Protein AF-I4FMZ3-F1 (afdb_monomer_lite)

Organism: NCBI:txid1160286

Sequence (203 aa):
MALAGASGMALQSAIAFVNFLCGFSGRTFFLLATAGLFIISLWLLTRQLWQAEERENYRWLYLAILFWLVLLGMQFFVVLYSGGFYYGDWWMHFDIAQIFLGLQKTDTVYFGTYNVTSRTPLFNLFSSYYLALLENSFAVYQITAILPGVFLTLLIPLFLRPSLIPLAFFPVAFSPYLSNMITYPWPKVLATVYILTGIYSVS

Radius of gyration: 18.12 Å; chains: 1; bounding box: 38×44×52 Å

pLDDT: mean 86.46, std 10.66, range [47.28, 96.25]

Structure (mmCIF, N/CA/C/O backbone):
data_AF-I4FMZ3-F1
#
_entry.id   AF-I4FMZ3-F1
#
loop_
_atom_site.group_PDB
_atom_site.id
_atom_site.type_symbol
_atom_site.label_atom_id
_atom_site.label_alt_id
_atom_site.label_comp_id
_atom_site.label_asym_id
_atom_site.label_entity_id
_atom_site.label_seq_id
_atom_site.pdbx_PDB_ins_code
_atom_site.Cartn_x
_atom_site.Cartn_y
_atom_site.Cartn_z
_atom_site.occupancy
_atom_site.B_iso_or_equiv
_atom_site.auth_seq_id
_atom_site.auth_comp_id
_atom_site.auth_asym_id
_atom_site.auth_atom_id
_atom_site.pdbx_PDB_model_num
ATOM 1 N N . MET A 1 1 ? -8.430 5.877 13.280 1.00 59.47 1 MET A N 1
ATOM 2 C CA . MET A 1 1 ? -7.192 5.282 12.710 1.00 59.47 1 MET A CA 1
ATOM 3 C C . MET A 1 1 ? -7.418 4.528 11.403 1.00 59.47 1 MET A C 1
ATOM 5 O O . MET A 1 1 ? -6.669 4.757 10.467 1.00 59.47 1 MET A O 1
ATOM 9 N N . ALA A 1 2 ? -8.429 3.666 11.291 1.00 60.50 2 ALA A N 1
ATOM 10 C CA . ALA A 1 2 ? -8.591 2.828 10.101 1.00 60.50 2 ALA A CA 1
ATOM 11 C C . ALA A 1 2 ? -8.910 3.614 8.806 1.00 60.50 2 ALA A C 1
ATOM 13 O O . ALA A 1 2 ? -8.291 3.373 7.773 1.00 60.50 2 ALA A O 1
ATOM 14 N N . LEU A 1 3 ? -9.757 4.650 8.897 1.00 77.88 3 LEU A N 1
ATOM 15 C CA . LEU A 1 3 ? -9.999 5.602 7.799 1.00 77.88 3 LEU A CA 1
ATOM 16 C C . LEU A 1 3 ? -8.720 6.336 7.358 1.00 77.88 3 LEU A C 1
ATOM 18 O O . LEU A 1 3 ? -8.531 6.602 6.176 1.00 77.88 3 LEU A O 1
ATOM 22 N N . ALA A 1 4 ? -7.801 6.611 8.291 1.00 79.69 4 ALA A N 1
ATOM 23 C CA . ALA A 1 4 ? -6.530 7.260 7.976 1.00 79.69 4 ALA A CA 1
ATOM 24 C C . ALA A 1 4 ? -5.615 6.357 7.130 1.00 79.69 4 ALA A C 1
ATOM 26 O O . ALA A 1 4 ? -4.889 6.866 6.283 1.00 79.69 4 ALA A O 1
ATOM 27 N N . GLY A 1 5 ? -5.686 5.031 7.305 1.00 81.12 5 GLY A N 1
ATOM 28 C CA . GLY A 1 5 ? -4.963 4.073 6.464 1.00 81.12 5 GLY A CA 1
ATOM 29 C C . GLY A 1 5 ? -5.439 4.105 5.009 1.00 81.12 5 GLY A C 1
ATOM 30 O O . GLY A 1 5 ? -4.629 4.272 4.100 1.00 81.12 5 GLY A O 1
ATOM 31 N N . ALA A 1 6 ? -6.755 4.031 4.784 1.00 87.38 6 ALA A N 1
ATOM 32 C CA . ALA A 1 6 ? -7.342 4.106 3.442 1.00 87.38 6 ALA A CA 1
ATOM 33 C C . ALA A 1 6 ? -7.044 5.450 2.747 1.00 87.38 6 ALA A C 1
ATOM 35 O O . ALA A 1 6 ? -6.625 5.475 1.584 1.00 87.38 6 ALA A O 1
ATOM 36 N N . SER A 1 7 ? -7.191 6.565 3.470 1.00 90.00 7 SER A N 1
ATOM 37 C CA . SER A 1 7 ? -6.852 7.901 2.965 1.00 90.00 7 SER A CA 1
ATOM 38 C C . SER A 1 7 ? -5.356 8.057 2.690 1.00 90.00 7 SER A C 1
ATOM 40 O O . SER A 1 7 ? -4.981 8.653 1.684 1.00 90.00 7 SER A O 1
ATOM 42 N N . GLY A 1 8 ? -4.493 7.486 3.536 1.00 90.94 8 GLY A N 1
ATOM 43 C CA . GLY A 1 8 ? -3.043 7.493 3.346 1.00 90.94 8 GLY A CA 1
ATOM 44 C C . GLY A 1 8 ? -2.618 6.768 2.070 1.00 90.94 8 GLY A C 1
ATOM 45 O O . GLY A 1 8 ? -1.858 7.325 1.280 1.00 90.94 8 GLY A O 1
ATOM 46 N N . MET A 1 9 ? -3.170 5.577 1.812 1.00 92.12 9 MET A N 1
ATOM 47 C CA . MET A 1 9 ? -2.907 4.837 0.569 1.00 92.12 9 MET A CA 1
ATOM 48 C C . MET A 1 9 ? -3.402 5.597 -0.670 1.00 92.12 9 MET A C 1
ATOM 50 O O . MET A 1 9 ? -2.713 5.630 -1.693 1.00 92.12 9 MET A O 1
ATOM 54 N N . ALA A 1 10 ? -4.564 6.255 -0.576 1.00 94.12 10 ALA A N 1
ATOM 55 C CA . ALA A 1 10 ? -5.096 7.073 -1.665 1.00 94.12 10 ALA A CA 1
ATOM 56 C C . ALA A 1 10 ? -4.185 8.275 -1.943 1.00 94.12 10 ALA A C 1
ATOM 58 O O . ALA A 1 10 ? -3.865 8.554 -3.096 1.00 94.12 10 ALA A O 1
ATOM 59 N N . LEU A 1 11 ? -3.718 8.946 -0.887 1.00 95.06 11 LEU A N 1
ATOM 60 C CA . LEU A 1 11 ? -2.811 10.085 -0.980 1.00 95.06 11 LEU A CA 1
ATOM 61 C C . LEU A 1 11 ? -1.463 9.692 -1.597 1.00 95.06 11 LEU A C 1
ATOM 63 O O . LEU A 1 11 ? -0.995 10.364 -2.510 1.00 95.06 11 LEU A O 1
ATOM 67 N N . GLN A 1 12 ? -0.863 8.587 -1.156 1.00 94.75 12 GLN A N 1
ATOM 68 C CA . GLN A 1 12 ? 0.380 8.061 -1.737 1.00 94.75 12 GLN A CA 1
ATOM 69 C C . GLN A 1 12 ? 0.209 7.714 -3.220 1.00 94.75 12 GLN A C 1
ATOM 71 O O . GLN A 1 12 ? 1.057 8.061 -4.041 1.00 94.75 12 GLN A O 1
ATOM 76 N N . SER A 1 13 ? -0.923 7.101 -3.575 1.00 95.62 13 SER A N 1
ATOM 77 C CA . SER A 1 13 ? -1.258 6.799 -4.969 1.00 95.62 13 SER A CA 1
ATOM 78 C C . SER A 1 13 ? -1.435 8.067 -5.805 1.00 95.62 13 SER A C 1
ATOM 80 O O . SER A 1 13 ? -0.962 8.130 -6.937 1.00 95.62 13 SER A O 1
ATOM 82 N N . ALA A 1 14 ? -2.080 9.097 -5.250 1.00 96.25 14 ALA A N 1
ATOM 83 C CA . ALA A 1 14 ? -2.250 10.388 -5.910 1.00 96.25 14 ALA A CA 1
ATOM 84 C C . ALA A 1 14 ? -0.903 11.090 -6.130 1.00 96.25 14 ALA A C 1
ATOM 86 O O . ALA A 1 14 ? -0.660 11.611 -7.215 1.00 96.25 14 ALA A O 1
ATOM 87 N N . ILE A 1 15 ? 0.001 11.044 -5.146 1.00 95.75 15 ILE A N 1
ATOM 88 C CA . ILE A 1 15 ? 1.368 11.570 -5.276 1.00 95.75 15 ILE A CA 1
ATOM 89 C C . ILE A 1 15 ? 2.111 10.846 -6.404 1.00 95.75 15 ILE A C 1
ATOM 91 O O . ILE A 1 15 ? 2.683 11.502 -7.275 1.00 95.75 15 ILE A O 1
ATOM 95 N N . ALA A 1 16 ? 2.063 9.511 -6.439 1.00 95.44 16 ALA A N 1
ATOM 96 C CA . ALA A 1 16 ? 2.672 8.731 -7.517 1.00 95.44 16 ALA A CA 1
ATOM 97 C C . ALA A 1 16 ? 2.068 9.066 -8.892 1.00 95.44 16 ALA A C 1
ATOM 99 O O . ALA A 1 16 ? 2.793 9.178 -9.879 1.00 95.44 16 ALA A O 1
ATOM 100 N N . PHE A 1 17 ? 0.756 9.292 -8.957 1.00 95.12 17 PHE A N 1
ATOM 101 C CA . PHE A 1 17 ? 0.079 9.658 -10.197 1.00 95.12 17 PHE A CA 1
ATOM 102 C C . PHE A 1 17 ? 0.480 11.052 -10.687 1.00 95.12 17 PHE A C 1
ATOM 104 O O . PHE A 1 17 ? 0.749 11.228 -11.872 1.00 95.12 17 PHE A O 1
ATOM 111 N N . VAL A 1 18 ? 0.589 12.030 -9.783 1.00 95.12 18 VAL A N 1
ATOM 112 C CA . VAL A 1 18 ? 1.097 13.371 -10.109 1.00 95.12 18 VAL A CA 1
ATOM 113 C C . VAL A 1 18 ? 2.537 13.294 -10.612 1.00 95.12 18 VAL A C 1
ATOM 115 O O . VAL A 1 18 ? 2.848 13.914 -11.625 1.00 95.12 18 VAL A O 1
ATOM 118 N N . ASN A 1 19 ? 3.398 12.489 -9.976 1.00 94.19 19 ASN A N 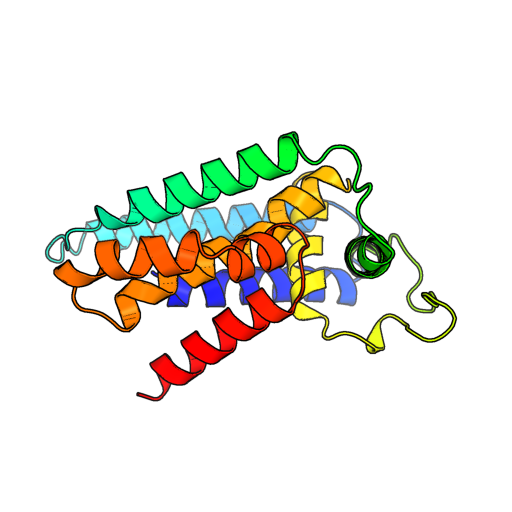1
ATOM 119 C CA . ASN A 1 19 ? 4.763 12.262 -10.459 1.00 94.19 19 ASN A CA 1
ATOM 120 C C . ASN A 1 19 ? 4.773 11.762 -11.909 1.00 94.19 19 ASN A C 1
ATOM 122 O O . ASN A 1 19 ? 5.505 12.294 -12.743 1.00 94.19 19 ASN A O 1
ATOM 126 N N . PHE A 1 20 ? 3.944 10.754 -12.193 1.00 93.12 20 PHE A N 1
ATOM 127 C CA . PHE A 1 20 ? 3.803 10.168 -13.521 1.00 93.12 20 PHE A CA 1
ATOM 128 C C . PHE A 1 20 ? 3.312 11.192 -14.553 1.00 93.12 20 PHE A C 1
ATOM 130 O O . PHE A 1 20 ? 3.927 11.336 -15.607 1.00 93.12 20 PHE A O 1
ATOM 137 N N . LEU A 1 21 ? 2.254 11.948 -14.240 1.00 93.12 21 LEU A N 1
ATOM 138 C CA . LEU A 1 21 ? 1.699 12.966 -15.139 1.00 93.12 21 LEU A CA 1
ATOM 139 C C . LEU A 1 21 ? 2.677 14.108 -15.425 1.00 93.12 21 LEU A C 1
ATOM 141 O O . LEU A 1 21 ? 2.748 14.592 -16.552 1.00 93.12 21 LEU A O 1
ATOM 145 N N . CYS A 1 22 ? 3.421 14.547 -14.412 1.00 92.50 22 CYS A N 1
ATOM 146 C CA . CYS A 1 22 ? 4.397 15.623 -14.553 1.00 92.50 22 CYS A CA 1
ATOM 147 C C . CYS A 1 22 ? 5.720 15.158 -15.180 1.00 92.50 22 CYS A C 1
ATOM 149 O O . CYS A 1 22 ? 6.590 15.992 -15.427 1.00 92.50 22 CYS A O 1
ATOM 151 N N . GLY A 1 23 ? 5.895 13.853 -15.422 1.00 88.19 23 GLY A N 1
ATOM 152 C CA . GLY A 1 23 ? 7.131 13.299 -15.972 1.00 88.19 23 GLY A CA 1
ATOM 153 C C . GLY A 1 23 ? 8.344 13.522 -15.066 1.00 88.19 23 GLY A C 1
ATOM 154 O O . GLY A 1 23 ? 9.469 13.617 -15.555 1.00 88.19 23 GLY A O 1
ATOM 155 N N . PHE A 1 24 ? 8.136 13.646 -13.752 1.00 86.38 24 PHE A N 1
ATOM 156 C CA . PHE A 1 24 ? 9.239 13.827 -12.817 1.00 86.38 24 PHE A CA 1
ATOM 157 C C . PHE A 1 24 ? 10.076 12.547 -12.764 1.00 86.38 24 PHE A C 1
ATOM 159 O O . PHE A 1 24 ? 9.617 11.487 -12.332 1.00 86.38 24 PHE A O 1
ATOM 166 N N . SER A 1 25 ? 11.329 12.649 -13.202 1.00 70.00 25 SER A N 1
ATOM 167 C CA . SER A 1 25 ? 12.281 11.548 -13.142 1.00 70.00 25 SER A CA 1
ATOM 168 C C . SER A 1 25 ? 13.038 11.585 -11.815 1.00 70.00 25 SER A C 1
ATOM 170 O O . SER A 1 25 ? 13.861 12.474 -11.585 1.00 70.00 25 SER A O 1
ATOM 172 N N . GLY A 1 26 ? 12.798 10.596 -10.955 1.00 73.12 26 GLY A N 1
ATOM 173 C CA . G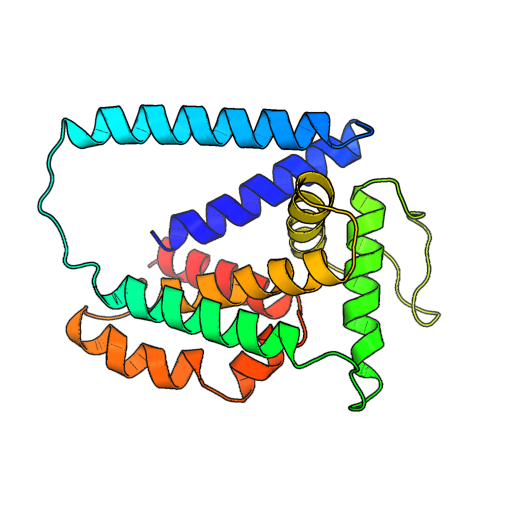LY A 1 26 ? 13.690 10.283 -9.841 1.00 73.12 26 GLY A CA 1
ATOM 174 C C . GLY A 1 26 ? 13.065 10.297 -8.447 1.00 73.12 26 GLY A C 1
ATOM 175 O O . GLY A 1 26 ? 11.966 10.784 -8.195 1.00 73.12 26 GLY A O 1
ATOM 176 N N . ARG A 1 27 ? 13.835 9.748 -7.506 1.00 89.62 27 ARG A N 1
ATOM 177 C CA . ARG A 1 27 ? 13.460 9.523 -6.101 1.00 89.62 27 ARG A CA 1
ATOM 178 C C . ARG A 1 27 ? 13.223 10.811 -5.301 1.00 89.62 27 ARG A C 1
ATOM 180 O O . ARG A 1 27 ? 12.519 10.787 -4.294 1.00 89.62 27 ARG A O 1
ATOM 187 N N . THR A 1 28 ? 13.782 11.939 -5.742 1.00 90.88 28 THR A N 1
ATOM 188 C CA . THR A 1 28 ? 13.743 13.223 -5.023 1.00 90.88 28 THR A CA 1
ATOM 189 C C . THR A 1 28 ? 12.322 13.711 -4.759 1.00 90.88 28 THR A C 1
ATOM 191 O O . THR A 1 28 ? 12.033 14.141 -3.646 1.00 90.88 28 THR A O 1
ATOM 194 N N . PHE A 1 29 ? 11.419 13.599 -5.737 1.00 92.56 29 PHE A N 1
ATOM 195 C CA . PHE A 1 29 ? 10.025 14.016 -5.568 1.00 92.56 29 PHE A CA 1
ATOM 196 C C . PHE A 1 29 ? 9.340 13.248 -4.427 1.00 92.56 29 PHE A C 1
ATOM 198 O O . PHE A 1 29 ? 8.757 13.853 -3.529 1.00 92.56 29 PHE A O 1
ATOM 205 N N . PHE A 1 30 ? 9.490 11.922 -4.404 1.00 93.94 30 PHE A N 1
ATOM 206 C CA . PHE A 1 30 ? 8.914 11.061 -3.369 1.00 93.94 30 PHE A CA 1
ATOM 207 C C . PHE A 1 30 ? 9.529 11.308 -1.989 1.00 93.94 30 PHE A C 1
ATOM 209 O O . PHE A 1 30 ? 8.810 11.289 -0.988 1.00 93.94 30 PHE A O 1
ATOM 216 N N . LEU A 1 31 ? 10.836 11.585 -1.916 1.00 94.31 31 LEU A N 1
ATOM 217 C CA . LEU A 1 31 ? 11.499 11.964 -0.665 1.00 94.31 31 LEU A CA 1
ATOM 218 C C . LEU A 1 31 ? 10.952 13.284 -0.116 1.00 94.31 31 LEU A C 1
ATOM 220 O O . LEU A 1 31 ? 10.602 13.349 1.060 1.00 94.31 31 LEU A O 1
ATOM 224 N N . LEU A 1 32 ? 10.833 14.313 -0.961 1.00 94.38 32 LEU A N 1
ATOM 225 C CA . LEU A 1 32 ? 10.291 15.615 -0.565 1.00 94.38 32 LEU A CA 1
ATOM 226 C C . LEU A 1 32 ? 8.824 15.510 -0.145 1.00 94.38 32 LEU A C 1
ATOM 228 O O . LEU A 1 32 ? 8.450 16.058 0.891 1.00 94.38 32 LEU A O 1
ATOM 232 N N . ALA A 1 33 ? 8.009 14.765 -0.895 1.00 93.75 33 ALA A N 1
ATOM 233 C CA . ALA A 1 33 ? 6.618 14.510 -0.537 1.00 93.75 33 ALA A CA 1
ATOM 234 C C . ALA A 1 33 ? 6.513 13.782 0.814 1.00 93.75 33 ALA A C 1
ATOM 236 O O . ALA A 1 33 ? 5.769 14.217 1.691 1.00 93.75 33 ALA A O 1
ATOM 237 N N . THR A 1 34 ? 7.313 12.730 1.025 1.00 95.00 34 THR A N 1
ATOM 238 C CA . THR A 1 34 ? 7.349 11.986 2.297 1.00 95.00 34 THR A CA 1
ATOM 239 C C . THR A 1 34 ? 7.787 12.879 3.457 1.00 95.00 34 THR A C 1
ATOM 241 O O . THR A 1 34 ? 7.152 12.869 4.510 1.00 95.00 34 THR A O 1
ATOM 244 N N . ALA A 1 35 ? 8.839 13.681 3.270 1.00 95.75 35 ALA A N 1
ATOM 245 C CA . ALA A 1 35 ? 9.326 14.613 4.281 1.00 95.75 35 ALA A CA 1
ATOM 246 C C . ALA A 1 35 ? 8.274 15.679 4.619 1.00 95.75 35 ALA A C 1
ATOM 248 O O . ALA A 1 35 ? 8.030 15.948 5.793 1.00 95.75 35 ALA A O 1
ATOM 249 N N . GLY A 1 36 ? 7.597 16.234 3.610 1.00 95.19 36 GLY A N 1
ATOM 250 C CA . GLY A 1 36 ? 6.497 17.179 3.798 1.00 95.19 36 GLY A CA 1
ATOM 251 C C . GLY A 1 36 ? 5.341 16.574 4.596 1.00 95.19 36 GLY A C 1
ATOM 252 O O . GLY A 1 36 ? 4.898 17.171 5.576 1.00 95.19 36 GLY A O 1
ATOM 253 N N . LEU A 1 37 ? 4.903 15.360 4.244 1.00 94.00 37 LEU A N 1
ATOM 254 C CA . LEU A 1 37 ? 3.864 14.638 4.988 1.00 94.00 37 LEU A CA 1
ATOM 255 C C . LEU A 1 37 ? 4.282 14.352 6.434 1.00 94.00 37 LEU A C 1
ATOM 257 O O . LEU A 1 37 ? 3.472 14.508 7.348 1.00 94.00 37 LEU A O 1
ATOM 261 N N . PHE A 1 38 ? 5.543 13.981 6.658 1.00 93.69 38 PHE A N 1
ATOM 262 C CA . PHE A 1 38 ? 6.080 13.756 7.997 1.00 93.69 38 PHE A CA 1
ATOM 263 C C . PHE A 1 38 ? 6.088 15.042 8.836 1.00 93.69 38 PHE A C 1
ATOM 265 O O . PHE A 1 38 ? 5.636 15.026 9.980 1.00 93.69 38 PHE A O 1
ATOM 272 N N . ILE A 1 39 ? 6.526 16.167 8.262 1.00 95.06 39 ILE A N 1
ATOM 273 C CA . ILE A 1 39 ? 6.520 17.478 8.929 1.00 95.06 39 ILE A CA 1
ATOM 274 C C . ILE A 1 39 ? 5.090 17.900 9.279 1.00 95.06 39 ILE A C 1
ATOM 276 O O . ILE A 1 39 ? 4.835 18.303 10.415 1.00 95.06 39 ILE A O 1
ATOM 280 N N . ILE A 1 40 ? 4.145 17.763 8.342 1.00 93.06 40 ILE A N 1
ATOM 281 C CA . ILE A 1 40 ? 2.725 18.058 8.582 1.00 93.06 40 ILE A CA 1
ATOM 282 C C . ILE A 1 40 ? 2.184 17.170 9.707 1.00 93.06 40 ILE A C 1
ATOM 284 O O . ILE A 1 40 ? 1.536 17.671 10.625 1.00 93.06 40 ILE A O 1
ATOM 288 N N . SER A 1 41 ? 2.485 15.869 9.681 1.00 90.06 41 SER A N 1
ATOM 289 C CA . SER A 1 41 ? 2.065 14.933 10.726 1.00 90.06 41 SER A CA 1
ATOM 290 C C . SER A 1 41 ? 2.625 15.322 12.096 1.00 90.06 41 SER A C 1
ATOM 292 O O . SER A 1 41 ? 1.888 15.304 13.078 1.00 90.06 41 SER A O 1
ATOM 294 N N . LEU A 1 42 ? 3.905 15.691 12.183 1.00 91.06 42 LEU A N 1
ATOM 295 C CA . LEU A 1 42 ? 4.541 16.109 13.434 1.00 91.06 42 LEU A CA 1
ATOM 296 C C . LEU A 1 42 ? 3.928 17.413 13.967 1.00 91.06 42 LEU A C 1
ATOM 298 O O . LEU A 1 42 ? 3.638 17.538 15.159 1.00 91.06 42 LEU A O 1
ATOM 302 N N . TRP A 1 43 ? 3.679 18.372 13.078 1.00 91.00 43 TRP A N 1
ATOM 303 C CA . TRP A 1 43 ? 3.020 19.631 13.413 1.00 91.00 43 TRP A CA 1
ATOM 304 C C . TRP A 1 43 ? 1.581 19.425 13.918 1.00 91.00 43 TRP A C 1
ATOM 306 O O . TRP A 1 43 ? 1.175 20.035 14.906 1.00 91.00 43 TRP A O 1
ATOM 316 N N . LEU A 1 44 ? 0.814 18.524 13.301 1.00 89.31 44 LEU A N 1
ATOM 317 C CA . LEU A 1 44 ? -0.532 18.176 13.770 1.00 89.31 44 LEU A CA 1
ATOM 318 C C . LEU A 1 44 ? -0.502 17.462 15.127 1.00 89.31 44 LEU A C 1
ATOM 320 O O . LEU A 1 44 ? -1.275 17.816 16.017 1.00 89.31 44 LEU A O 1
ATOM 324 N N . LEU A 1 45 ? 0.412 16.503 15.310 1.00 85.38 45 LEU A N 1
ATOM 325 C CA . LEU A 1 45 ? 0.564 15.768 16.570 1.00 85.38 45 LEU A CA 1
ATOM 326 C C . LEU A 1 45 ? 0.912 16.706 17.728 1.00 85.38 45 LEU A C 1
ATOM 328 O O . LEU A 1 45 ? 0.287 16.645 18.783 1.00 85.38 45 LEU A O 1
ATOM 332 N N . THR A 1 46 ? 1.867 17.615 17.527 1.00 84.94 46 THR A N 1
ATOM 333 C CA . THR A 1 46 ? 2.243 18.607 18.551 1.00 84.94 46 THR A CA 1
ATOM 334 C C . THR A 1 46 ? 1.098 19.551 18.917 1.00 84.94 46 THR A C 1
ATOM 336 O O . THR A 1 46 ? 0.992 19.945 20.076 1.00 84.94 46 THR A O 1
ATOM 339 N N . ARG A 1 47 ? 0.192 19.859 17.979 1.00 82.31 47 ARG A N 1
ATOM 340 C CA . ARG A 1 47 ? -1.031 20.624 18.267 1.00 82.31 47 ARG A CA 1
ATOM 341 C C . ARG A 1 47 ? -2.078 19.818 19.037 1.00 82.31 47 ARG A C 1
ATOM 343 O O . ARG A 1 47 ? -2.696 20.360 19.948 1.00 82.31 47 ARG A O 1
ATOM 350 N N . GLN A 1 48 ? -2.274 18.545 18.697 1.00 72.44 48 GLN A N 1
ATOM 351 C CA . GLN A 1 48 ? -3.259 17.677 19.355 1.00 72.44 48 GLN A CA 1
ATOM 352 C C . GLN A 1 48 ? -2.845 17.252 20.765 1.00 72.44 48 GLN A C 1
ATOM 354 O O . GLN A 1 48 ? -3.706 17.118 21.623 1.00 72.44 48 GLN A O 1
ATOM 359 N N . LEU A 1 49 ? -1.546 17.117 21.049 1.00 64.31 49 LEU A N 1
ATOM 360 C CA . LEU A 1 49 ? -1.057 16.855 22.411 1.00 64.31 49 LEU A CA 1
ATOM 361 C C . LEU A 1 49 ? -1.470 17.944 23.418 1.00 64.31 49 LEU A C 1
ATOM 363 O O . LEU A 1 49 ? -1.535 17.671 24.613 1.00 64.31 49 LEU A O 1
ATOM 367 N N . TRP A 1 50 ? -1.776 19.157 22.945 1.00 56.00 50 TRP A N 1
ATOM 368 C CA . TRP A 1 50 ? -2.304 20.240 23.778 1.00 56.00 50 TRP A CA 1
ATOM 369 C C . TRP A 1 50 ? -3.790 20.046 24.131 1.00 56.00 50 TRP A C 1
ATOM 371 O O . TRP A 1 50 ? -4.276 20.598 25.115 1.00 56.00 50 TRP A O 1
ATOM 381 N N . GLN A 1 51 ? -4.521 19.247 23.353 1.00 61.62 51 GLN A N 1
ATOM 382 C CA . GLN A 1 51 ? -5.933 18.935 23.561 1.00 61.62 51 GLN A CA 1
ATOM 383 C C . GLN A 1 51 ? -6.060 17.481 24.017 1.00 61.62 51 GLN A C 1
ATOM 385 O O . GLN A 1 51 ? -6.335 16.580 23.232 1.00 61.62 51 GLN A O 1
ATOM 390 N N . ALA A 1 52 ? -5.768 17.239 25.295 1.00 54.34 52 ALA A N 1
ATOM 391 C CA . ALA A 1 52 ? -5.811 15.905 25.880 1.00 54.34 52 ALA A CA 1
ATOM 392 C C . ALA A 1 52 ? -7.260 15.395 25.990 1.00 54.34 52 ALA A C 1
ATOM 394 O O . ALA A 1 52 ? -7.944 15.649 26.977 1.00 54.34 52 ALA A O 1
ATOM 395 N N . GLU A 1 53 ? -7.715 14.670 24.973 1.00 57.62 53 GLU A N 1
ATOM 396 C CA . GLU A 1 53 ? -8.902 13.815 25.046 1.00 57.62 53 GLU A CA 1
ATOM 397 C C . GLU A 1 53 ? -8.566 12.496 25.772 1.00 57.62 53 GLU A C 1
ATOM 399 O O . GLU A 1 53 ? -7.406 12.062 25.799 1.00 57.62 53 GLU A O 1
ATOM 404 N N . GLU A 1 54 ? -9.567 11.865 26.397 1.00 58.06 54 GLU A N 1
ATOM 405 C CA . GLU A 1 54 ? -9.396 10.609 27.136 1.00 58.06 54 GLU A CA 1
ATOM 406 C C . GLU A 1 54 ? -8.719 9.530 26.270 1.00 58.06 54 GLU A C 1
ATOM 408 O O . GLU A 1 54 ? -9.127 9.236 25.146 1.00 58.06 54 GLU A O 1
ATOM 413 N N . ARG A 1 55 ? -7.655 8.911 26.800 1.00 59.84 55 ARG A N 1
ATOM 414 C CA . ARG A 1 55 ? -6.936 7.828 26.117 1.00 59.84 55 ARG A CA 1
ATOM 415 C C . ARG A 1 55 ? -7.818 6.583 26.023 1.00 59.84 55 ARG A C 1
ATOM 417 O O . ARG A 1 55 ? -7.878 5.794 26.965 1.00 59.84 55 ARG A O 1
ATOM 424 N N . GLU A 1 56 ? -8.411 6.349 24.858 1.00 67.81 56 GLU A N 1
ATOM 425 C CA . GLU A 1 56 ? -8.952 5.031 24.525 1.00 67.81 56 GLU A CA 1
ATOM 426 C C . GLU A 1 56 ? -7.859 3.942 24.584 1.00 67.81 56 GLU A C 1
ATOM 428 O O . GLU A 1 56 ? -6.670 4.165 24.327 1.00 67.81 56 GLU A O 1
ATOM 433 N N . ASN A 1 57 ? -8.260 2.720 24.937 1.00 73.62 57 ASN A N 1
ATOM 434 C CA . ASN A 1 57 ? -7.359 1.579 25.070 1.00 73.62 57 ASN A CA 1
ATOM 435 C C . ASN A 1 57 ? -7.049 0.948 23.698 1.00 73.62 57 ASN A C 1
ATOM 437 O O . ASN A 1 57 ? -7.758 0.060 23.222 1.00 73.62 57 ASN A O 1
ATOM 441 N N . TYR A 1 58 ? -5.940 1.362 23.082 1.00 81.19 58 TYR A N 1
ATOM 442 C CA . TYR A 1 58 ? -5.497 0.886 21.764 1.00 81.19 58 TYR A CA 1
ATOM 443 C C . TYR A 1 58 ? -4.614 -0.376 21.788 1.00 81.19 58 TYR A C 1
ATOM 445 O O . TYR A 1 58 ? -3.891 -0.643 20.827 1.00 81.19 58 TYR A O 1
ATOM 453 N N . ARG A 1 59 ? -4.650 -1.194 22.853 1.00 85.81 59 ARG A N 1
ATOM 454 C CA . ARG A 1 59 ? -3.810 -2.414 22.959 1.00 85.81 59 ARG A CA 1
ATOM 455 C C . ARG A 1 59 ? -4.036 -3.419 21.823 1.00 85.81 59 ARG A C 1
ATOM 457 O O . ARG A 1 59 ? -3.143 -4.198 21.512 1.00 85.81 59 ARG A O 1
ATOM 464 N N . TRP A 1 60 ? -5.191 -3.390 21.165 1.00 85.38 60 TRP A N 1
ATOM 465 C CA . TRP A 1 60 ? -5.465 -4.228 19.996 1.00 85.38 60 TRP A CA 1
ATOM 466 C C . TRP A 1 60 ? -4.549 -3.913 18.795 1.00 85.38 60 TRP A C 1
ATOM 468 O O . TRP A 1 60 ? -4.357 -4.785 17.953 1.00 85.38 60 TRP A O 1
ATOM 478 N N . LEU A 1 61 ? -3.913 -2.733 18.731 1.00 88.12 61 LEU A N 1
ATOM 479 C CA . LEU A 1 61 ? -2.926 -2.407 17.690 1.00 88.12 61 LEU A CA 1
ATOM 480 C C . LEU A 1 61 ? -1.725 -3.360 17.695 1.00 88.12 61 LEU A C 1
ATOM 482 O O . LEU A 1 61 ? -1.159 -3.631 16.637 1.00 88.12 61 LEU A O 1
ATOM 486 N N . TYR A 1 62 ? -1.361 -3.917 18.857 1.00 90.12 62 TYR A N 1
ATOM 487 C CA . TYR A 1 62 ? -0.296 -4.920 18.938 1.00 90.12 62 TYR A CA 1
ATOM 488 C C . TYR A 1 62 ? -0.619 -6.170 18.109 1.00 90.12 62 TYR A C 1
ATOM 490 O O . TYR A 1 62 ? 0.301 -6.798 17.592 1.00 90.12 62 TYR A O 1
ATOM 498 N N . LEU A 1 63 ? -1.903 -6.500 17.918 1.00 91.06 63 LEU A N 1
ATOM 499 C CA . LEU A 1 63 ? -2.323 -7.612 17.060 1.00 91.06 63 LEU A CA 1
ATOM 500 C C . LEU A 1 63 ? -2.042 -7.318 15.584 1.00 91.06 63 LEU A C 1
ATOM 502 O O . LEU A 1 63 ? -1.538 -8.184 14.877 1.00 91.06 63 LEU A O 1
ATOM 506 N N . ALA A 1 64 ? -2.303 -6.090 15.128 1.00 90.00 64 ALA A N 1
ATOM 507 C CA . ALA A 1 64 ? -2.005 -5.675 13.759 1.00 90.00 64 ALA A CA 1
ATOM 508 C C . ALA A 1 64 ? -0.494 -5.629 13.486 1.00 90.00 64 ALA A C 1
ATOM 510 O O . ALA A 1 64 ? -0.051 -6.066 12.426 1.00 90.00 64 ALA A O 1
ATOM 511 N N . ILE A 1 65 ? 0.303 -5.166 14.458 1.00 91.38 65 ILE A N 1
ATOM 512 C CA . ILE A 1 65 ? 1.773 -5.197 14.375 1.00 91.38 65 ILE A CA 1
ATOM 513 C C . ILE A 1 65 ? 2.273 -6.644 14.314 1.00 91.38 65 ILE A C 1
ATOM 515 O O . ILE A 1 65 ? 3.092 -6.970 13.458 1.00 91.38 65 ILE A O 1
ATOM 519 N N . LEU A 1 66 ? 1.763 -7.522 15.184 1.00 92.50 66 LEU A N 1
ATOM 520 C CA . LEU A 1 66 ? 2.109 -8.942 15.172 1.00 92.50 66 LEU A CA 1
ATOM 521 C C . LEU A 1 66 ? 1.753 -9.586 13.829 1.00 92.50 66 LEU A C 1
ATOM 523 O O . LEU A 1 66 ? 2.568 -10.302 13.258 1.00 92.50 66 LEU A O 1
ATOM 527 N N . PHE A 1 67 ? 0.562 -9.302 13.303 1.00 91.31 67 PHE A N 1
ATOM 528 C CA . PHE A 1 67 ? 0.132 -9.808 12.006 1.00 91.31 67 PHE A CA 1
ATOM 529 C C . PHE A 1 67 ? 1.039 -9.324 10.872 1.00 91.31 67 PHE A C 1
ATOM 531 O O . PHE A 1 67 ? 1.469 -10.129 10.050 1.00 91.31 67 PHE A O 1
ATOM 538 N N . TRP A 1 68 ? 1.407 -8.040 10.866 1.00 91.50 68 TRP A N 1
ATOM 539 C CA . TRP A 1 68 ? 2.372 -7.506 9.906 1.00 91.50 68 TRP A CA 1
ATOM 540 C C . TRP A 1 68 ? 3.731 -8.213 9.994 1.00 91.50 68 TRP A C 1
ATOM 542 O O . TRP A 1 68 ? 4.276 -8.588 8.960 1.00 91.50 68 TRP A O 1
ATOM 552 N N . LEU A 1 69 ? 4.250 -8.461 11.202 1.00 91.88 69 LEU A N 1
ATOM 553 C CA . LEU A 1 69 ? 5.504 -9.202 11.396 1.00 91.88 69 LEU A CA 1
ATOM 554 C C . LEU A 1 69 ? 5.412 -10.646 10.889 1.00 91.88 69 LEU A C 1
ATOM 556 O O . LEU A 1 69 ? 6.364 -11.135 10.285 1.00 91.88 69 LEU A O 1
ATOM 560 N N . VAL A 1 70 ? 4.277 -11.321 11.096 1.00 90.94 70 VAL A N 1
ATOM 561 C CA . VAL A 1 70 ? 4.043 -12.674 10.567 1.00 90.94 70 VAL A CA 1
ATOM 562 C C . VAL A 1 70 ? 4.041 -12.662 9.041 1.00 90.94 70 VAL A C 1
ATOM 564 O O . VAL A 1 70 ? 4.743 -13.467 8.435 1.00 90.94 70 VAL A O 1
ATOM 567 N N . LEU A 1 71 ? 3.303 -11.740 8.418 1.00 89.38 71 LEU A N 1
ATOM 568 C CA . LEU A 1 71 ? 3.265 -11.604 6.960 1.00 89.38 71 LEU A CA 1
ATOM 569 C C . LEU A 1 71 ? 4.647 -11.282 6.389 1.00 89.38 71 LEU A C 1
ATOM 571 O O . LEU A 1 71 ? 5.061 -11.887 5.405 1.00 89.38 71 LEU A O 1
ATOM 575 N N . LEU A 1 72 ? 5.378 -10.365 7.023 1.00 89.69 72 LEU A N 1
ATOM 576 C CA . LEU A 1 72 ? 6.743 -10.022 6.638 1.00 89.69 72 LEU A CA 1
ATOM 577 C C . LEU A 1 72 ? 7.667 -11.243 6.739 1.00 89.69 72 LEU A C 1
ATOM 579 O O . LEU A 1 72 ? 8.404 -11.533 5.801 1.00 89.69 72 LEU A O 1
ATOM 583 N N . GLY A 1 73 ? 7.576 -11.989 7.844 1.00 88.81 73 GLY A N 1
ATOM 584 C CA . GLY A 1 73 ? 8.272 -13.258 8.032 1.00 88.81 73 GLY A CA 1
ATOM 585 C C . GLY A 1 73 ? 7.962 -14.240 6.907 1.00 88.81 73 GLY A C 1
ATOM 586 O O . GLY A 1 73 ? 8.885 -14.752 6.283 1.00 88.81 73 GLY A O 1
ATOM 587 N N . MET A 1 74 ? 6.680 -14.438 6.583 1.00 85.50 74 MET A N 1
ATOM 588 C CA . MET A 1 74 ? 6.264 -15.282 5.460 1.00 85.50 74 MET A CA 1
ATOM 589 C C . MET A 1 74 ? 6.927 -14.840 4.154 1.00 85.50 74 MET A C 1
ATOM 591 O O . MET A 1 74 ? 7.501 -15.683 3.473 1.00 85.50 74 MET A O 1
ATOM 595 N N . GLN A 1 75 ? 6.934 -13.541 3.833 1.00 83.38 75 GLN A N 1
ATOM 596 C CA . GLN A 1 75 ? 7.549 -13.048 2.596 1.00 83.38 75 GLN A CA 1
ATOM 597 C C . GLN A 1 75 ? 9.055 -13.352 2.496 1.00 83.38 75 GLN A C 1
ATOM 599 O O . GLN A 1 75 ? 9.540 -13.586 1.393 1.00 83.38 75 GLN A O 1
ATOM 604 N N . PHE A 1 76 ? 9.785 -13.440 3.615 1.00 81.06 76 PHE A N 1
ATOM 605 C CA . PHE A 1 76 ? 11.187 -13.884 3.607 1.00 81.06 76 PHE A CA 1
ATOM 606 C C . PHE A 1 76 ? 11.364 -15.378 3.300 1.00 81.06 76 PHE A C 1
ATOM 608 O O . PHE A 1 76 ? 12.403 -15.769 2.772 1.00 81.06 76 PHE A O 1
ATOM 615 N N . PHE A 1 77 ? 10.377 -16.217 3.624 1.00 77.94 77 PHE A N 1
ATOM 616 C CA . PHE A 1 77 ? 10.435 -17.661 3.368 1.00 77.94 77 PHE A CA 1
ATOM 617 C C . PHE A 1 77 ? 9.891 -18.052 1.997 1.00 77.94 77 PHE A C 1
ATOM 619 O O . PHE A 1 77 ? 10.239 -19.120 1.488 1.00 77.94 77 PHE A O 1
ATOM 626 N N . VAL A 1 78 ? 9.079 -17.201 1.363 1.00 71.50 78 VAL A N 1
ATOM 627 C CA . VAL A 1 78 ? 8.616 -17.458 -0.000 1.00 71.50 78 VAL A CA 1
ATOM 628 C C . VAL A 1 78 ? 9.633 -16.941 -1.022 1.00 71.50 78 VAL A C 1
ATOM 630 O O . VAL A 1 78 ? 9.447 -15.912 -1.666 1.00 71.50 78 VAL A O 1
ATOM 633 N N . VAL A 1 79 ? 10.745 -17.677 -1.134 1.00 57.66 79 VAL A N 1
ATOM 634 C CA . VAL A 1 79 ? 11.911 -17.337 -1.975 1.00 57.66 79 VAL A CA 1
ATOM 635 C C . VAL A 1 79 ? 11.714 -17.742 -3.444 1.00 57.66 79 VAL A C 1
ATOM 637 O O . VAL A 1 79 ? 12.251 -17.095 -4.336 1.00 57.66 79 VAL A O 1
ATOM 640 N N . LEU A 1 80 ? 10.918 -18.780 -3.719 1.00 54.66 80 LEU A N 1
ATOM 641 C CA . LEU A 1 80 ? 10.608 -19.286 -5.062 1.00 54.66 80 LEU A CA 1
ATOM 642 C C . LEU A 1 80 ? 9.195 -19.885 -5.056 1.00 54.66 80 LEU A C 1
ATOM 644 O O . LEU A 1 80 ? 8.926 -20.860 -4.356 1.00 54.66 80 LEU A O 1
ATOM 648 N N . TYR A 1 81 ? 8.283 -19.300 -5.833 1.00 55.78 81 TYR A N 1
ATOM 649 C CA . TYR A 1 81 ? 6.883 -19.725 -5.905 1.00 55.78 81 TYR A CA 1
ATOM 650 C C . TYR A 1 81 ? 6.718 -20.934 -6.836 1.00 55.78 81 TYR A C 1
ATOM 652 O O . TYR A 1 81 ? 6.344 -20.805 -7.999 1.00 55.78 81 TYR A O 1
ATOM 660 N N . SER A 1 82 ? 6.969 -22.133 -6.315 1.00 47.28 82 SER A N 1
ATOM 661 C CA . SER A 1 82 ? 6.807 -23.414 -7.025 1.00 47.28 82 SER A CA 1
ATOM 662 C C . SER A 1 82 ? 5.343 -23.876 -7.197 1.00 47.28 82 SER A C 1
ATOM 664 O O . SER A 1 82 ? 5.094 -25.048 -7.463 1.00 47.28 82 SER A O 1
ATOM 666 N N . GLY A 1 83 ? 4.357 -22.979 -7.051 1.00 49.53 83 GLY A N 1
ATOM 667 C CA . GLY A 1 83 ? 2.950 -23.343 -6.822 1.00 49.53 83 GLY A CA 1
ATOM 668 C C . GLY A 1 83 ? 1.945 -23.143 -7.967 1.00 49.53 83 GLY A C 1
ATOM 669 O O . GLY A 1 83 ? 0.809 -23.585 -7.821 1.00 49.53 83 GLY A O 1
ATOM 670 N N . GLY A 1 84 ? 2.296 -22.505 -9.092 1.00 53.28 84 GLY A N 1
ATOM 671 C CA . GLY A 1 84 ? 1.406 -22.440 -10.266 1.00 53.28 84 GLY A CA 1
ATOM 672 C C . GLY A 1 84 ? 1.439 -21.133 -11.062 1.00 53.28 84 GLY A C 1
ATOM 673 O O . GLY A 1 84 ? 2.069 -20.157 -10.665 1.00 53.28 84 GLY A O 1
ATOM 674 N N . PHE A 1 85 ? 0.715 -21.114 -12.188 1.00 57.50 85 PHE A N 1
ATOM 675 C CA . PHE A 1 85 ? 0.649 -20.028 -13.187 1.00 57.50 85 PHE A CA 1
ATOM 676 C C . PHE A 1 85 ? 0.248 -18.633 -12.644 1.00 57.50 85 PHE A C 1
ATOM 678 O O . PHE A 1 85 ? 0.346 -17.645 -13.366 1.00 57.50 85 PHE A O 1
ATOM 685 N N . TYR A 1 86 ? -0.161 -18.522 -11.374 1.00 58.38 86 TYR A N 1
ATOM 686 C CA . TYR A 1 86 ? -0.559 -17.269 -10.716 1.00 58.38 86 TYR A CA 1
ATOM 687 C C . TYR A 1 86 ? 0.592 -16.292 -10.431 1.00 58.38 86 TYR A C 1
ATOM 689 O O . TYR A 1 86 ? 0.330 -15.115 -10.189 1.00 58.38 86 TYR A O 1
ATOM 697 N N . TYR A 1 87 ? 1.859 -16.724 -10.506 1.00 66.50 87 TYR A N 1
ATOM 698 C CA . TYR A 1 87 ? 3.007 -15.807 -10.382 1.00 66.50 87 TYR A CA 1
ATOM 699 C C . TYR A 1 87 ? 2.972 -14.682 -11.434 1.00 66.50 87 TYR A C 1
ATOM 701 O O . TYR A 1 87 ? 3.504 -13.594 -11.209 1.00 66.50 87 TYR A O 1
ATOM 709 N N . GLY A 1 88 ? 2.322 -14.944 -12.573 1.00 77.75 88 GLY A N 1
ATOM 710 C CA . GLY A 1 88 ? 2.221 -14.015 -13.685 1.00 77.75 88 GLY A CA 1
ATOM 711 C C . GLY A 1 88 ? 1.452 -12.735 -13.358 1.00 77.75 88 GLY A C 1
ATOM 712 O O . GLY A 1 88 ? 1.916 -11.653 -13.706 1.00 77.75 88 GLY A O 1
ATOM 713 N N . ASP A 1 89 ? 0.316 -12.828 -12.662 1.00 81.12 89 ASP A N 1
ATOM 714 C CA . ASP A 1 89 ? -0.478 -11.646 -12.288 1.00 81.12 89 ASP A CA 1
ATOM 715 C C . ASP A 1 89 ? 0.299 -10.741 -11.327 1.00 81.12 89 ASP A C 1
ATOM 717 O O . ASP A 1 89 ? 0.277 -9.516 -11.434 1.00 81.12 89 ASP A O 1
ATOM 721 N N . TRP A 1 90 ? 1.031 -11.346 -10.400 1.00 82.12 90 TRP A N 1
ATOM 722 C CA . TRP A 1 90 ? 1.798 -10.610 -9.411 1.00 82.12 90 TRP A CA 1
ATOM 723 C C . TRP A 1 90 ? 3.013 -9.903 -10.025 1.00 82.12 90 TRP A C 1
ATOM 725 O O . TRP A 1 90 ? 3.240 -8.718 -9.772 1.00 82.12 90 TRP A O 1
ATOM 735 N N . TRP A 1 91 ? 3.742 -10.592 -10.907 1.00 85.81 91 TRP A N 1
ATOM 736 C CA . TRP A 1 91 ? 4.814 -9.975 -11.688 1.00 85.81 91 TRP A CA 1
ATOM 737 C C . TRP A 1 91 ? 4.283 -8.884 -12.626 1.00 85.81 91 TRP A C 1
ATOM 739 O O . TRP A 1 91 ? 4.886 -7.819 -12.720 1.00 85.81 91 TRP A O 1
ATOM 749 N N . MET A 1 92 ? 3.120 -9.097 -13.252 1.00 89.94 92 MET A N 1
ATOM 750 C CA . MET A 1 92 ? 2.451 -8.068 -14.053 1.00 89.94 92 MET A CA 1
ATOM 751 C C . MET A 1 92 ? 2.191 -6.810 -13.217 1.00 89.94 92 MET A C 1
ATOM 753 O O . MET A 1 92 ? 2.459 -5.708 -13.682 1.00 89.94 92 MET A O 1
ATOM 757 N N . HIS A 1 93 ? 1.693 -6.938 -11.986 1.00 92.31 93 HIS A N 1
ATOM 758 C CA . HIS A 1 93 ? 1.450 -5.776 -11.131 1.00 92.31 93 HIS A CA 1
ATOM 759 C C . HIS A 1 93 ? 2.740 -5.039 -10.735 1.00 92.31 93 HIS A C 1
ATOM 761 O O . HIS A 1 93 ? 2.740 -3.807 -10.696 1.00 92.31 93 HIS A O 1
ATOM 767 N N . PHE A 1 94 ? 3.842 -5.758 -10.504 1.00 92.75 94 PHE A N 1
ATOM 768 C CA . PHE A 1 94 ? 5.161 -5.142 -10.332 1.00 92.75 94 PHE A CA 1
ATOM 769 C C . PHE A 1 94 ? 5.603 -4.373 -11.584 1.00 92.75 94 PHE A C 1
ATOM 771 O O . PHE A 1 94 ? 6.047 -3.229 -11.490 1.00 92.75 94 PHE A O 1
ATOM 778 N N . ASP A 1 95 ? 5.459 -4.976 -12.763 1.00 93.44 95 ASP A N 1
ATOM 779 C CA . ASP A 1 95 ? 5.832 -4.350 -14.030 1.00 93.44 95 ASP A CA 1
ATOM 780 C C . ASP A 1 95 ? 4.967 -3.113 -14.333 1.00 93.44 95 ASP A C 1
ATOM 782 O O . ASP A 1 95 ? 5.488 -2.043 -14.647 1.00 93.44 95 ASP A O 1
ATOM 786 N N . ILE A 1 96 ? 3.654 -3.188 -14.088 1.00 94.56 96 ILE A N 1
ATOM 787 C CA . ILE A 1 96 ? 2.754 -2.034 -14.205 1.00 94.56 96 ILE A CA 1
ATOM 788 C C . ILE A 1 96 ? 3.123 -0.933 -13.198 1.00 94.56 96 ILE A C 1
ATOM 790 O O . ILE A 1 96 ? 3.066 0.250 -13.535 1.00 94.56 96 ILE A O 1
ATOM 794 N N . ALA A 1 97 ? 3.522 -1.273 -11.970 1.00 95.00 97 ALA A N 1
ATOM 795 C CA . ALA A 1 97 ? 3.996 -0.268 -11.019 1.00 95.00 97 ALA A CA 1
ATOM 796 C C . ALA A 1 97 ? 5.243 0.473 -11.548 1.00 95.00 97 ALA A C 1
ATOM 798 O O . ALA A 1 97 ? 5.384 1.678 -11.329 1.00 95.00 97 ALA A O 1
ATOM 799 N N . GLN A 1 98 ? 6.109 -0.200 -12.307 1.00 94.62 98 GLN A N 1
ATOM 800 C CA . GLN A 1 98 ? 7.262 0.424 -12.960 1.00 94.62 98 GLN A CA 1
ATOM 801 C C . GLN A 1 98 ? 6.880 1.311 -14.157 1.00 94.62 98 GLN A C 1
ATOM 803 O O . GLN A 1 98 ? 7.578 2.295 -14.417 1.00 94.62 98 GLN A O 1
ATOM 808 N N . ILE A 1 99 ? 5.755 1.050 -14.838 1.00 94.06 99 ILE A N 1
ATOM 809 C CA . ILE A 1 99 ? 5.212 1.966 -15.863 1.00 94.06 99 ILE A CA 1
ATOM 810 C C . ILE A 1 99 ? 4.950 3.347 -15.250 1.00 94.06 99 ILE A C 1
ATOM 812 O O . ILE A 1 99 ? 5.351 4.361 -15.819 1.00 94.06 99 ILE A O 1
ATOM 816 N N . PHE A 1 100 ? 4.354 3.407 -14.054 1.00 93.75 100 PHE A N 1
ATOM 817 C CA . PHE A 1 100 ? 4.096 4.678 -13.360 1.00 93.75 100 PHE A CA 1
ATOM 818 C C . PHE A 1 100 ? 5.366 5.386 -12.857 1.00 93.75 100 PHE A C 1
ATOM 820 O O . PHE A 1 100 ? 5.309 6.550 -12.467 1.00 93.75 100 PHE A O 1
ATOM 827 N N . LEU A 1 101 ? 6.518 4.713 -12.902 1.00 93.62 101 LEU A N 1
ATOM 828 C CA . LEU A 1 101 ? 7.835 5.309 -12.665 1.00 93.62 101 LEU A CA 1
ATOM 829 C C . LEU A 1 101 ? 8.533 5.750 -13.959 1.00 93.62 101 LEU A C 1
ATOM 831 O O . LEU A 1 101 ? 9.641 6.278 -13.899 1.00 93.62 101 LEU A O 1
ATOM 835 N N . GLY A 1 102 ? 7.914 5.525 -15.122 1.00 91.50 102 GLY A N 1
ATOM 836 C CA . GLY A 1 102 ? 8.524 5.769 -16.429 1.00 91.50 102 GLY A CA 1
ATOM 837 C C . GLY A 1 102 ? 9.630 4.771 -16.786 1.00 91.50 102 GLY A C 1
ATOM 838 O O . GLY A 1 102 ? 10.426 5.041 -17.680 1.00 91.50 102 GLY A O 1
ATOM 839 N N . LEU A 1 103 ? 9.706 3.635 -16.084 1.00 91.69 103 LEU A N 1
ATOM 840 C CA . LEU A 1 103 ? 10.744 2.616 -16.279 1.00 91.69 103 LEU A CA 1
ATOM 841 C C . LEU A 1 103 ? 10.326 1.521 -17.268 1.00 91.69 103 LEU A C 1
ATOM 843 O O . LEU A 1 103 ? 11.173 0.775 -17.749 1.00 91.69 103 LEU A O 1
ATOM 847 N N . GLN A 1 104 ? 9.031 1.431 -17.571 1.00 91.69 104 GLN A N 1
ATOM 848 C CA . GLN A 1 104 ? 8.453 0.477 -18.514 1.00 91.69 104 GLN A CA 1
ATOM 849 C C . GLN A 1 104 ? 7.535 1.186 -19.506 1.00 9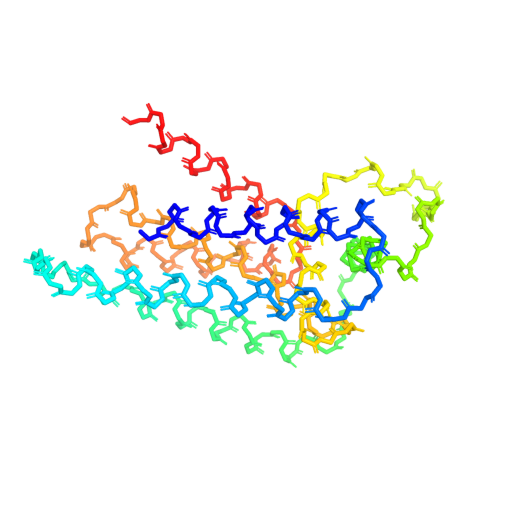1.69 104 GLN A C 1
ATOM 851 O O . GLN A 1 104 ? 7.029 2.281 -19.242 1.00 91.69 104 GLN A O 1
ATOM 856 N N . LYS A 1 105 ? 7.312 0.558 -20.663 1.00 91.62 105 LYS A N 1
ATOM 857 C CA . LYS A 1 105 ? 6.462 1.130 -21.710 1.00 91.62 105 LYS A CA 1
ATOM 858 C C . LYS A 1 105 ? 4.982 0.978 -21.365 1.00 91.62 105 LYS A C 1
ATOM 860 O O . LYS A 1 105 ? 4.550 -0.062 -20.870 1.00 91.62 105 LYS A O 1
ATOM 865 N N . THR A 1 106 ? 4.190 1.996 -21.684 1.00 90.94 106 THR A N 1
ATOM 866 C CA . THR A 1 106 ? 2.739 2.022 -21.434 1.00 90.94 106 THR A CA 1
ATOM 867 C C . THR A 1 106 ? 1.940 1.103 -22.364 1.00 90.94 106 THR A C 1
ATOM 869 O O . THR A 1 106 ? 0.814 0.742 -22.031 1.00 90.94 106 THR A O 1
ATOM 872 N N . ASP A 1 107 ? 2.510 0.701 -23.502 1.00 92.62 107 ASP A N 1
ATOM 873 C CA . ASP A 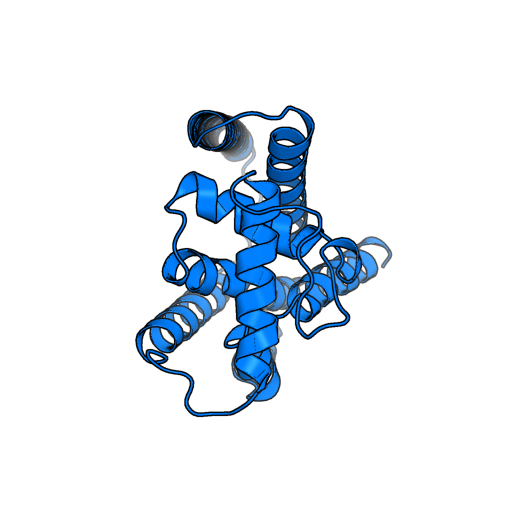1 107 ? 1.912 -0.196 -24.500 1.00 92.62 107 ASP A CA 1
ATOM 874 C C . ASP A 1 107 ? 2.294 -1.674 -24.301 1.00 92.62 107 ASP A C 1
ATOM 876 O O . ASP A 1 107 ? 1.989 -2.515 -25.147 1.00 92.62 107 ASP A O 1
ATOM 880 N N . THR A 1 108 ? 2.930 -2.009 -23.173 1.00 92.25 108 THR A N 1
ATOM 881 C CA . THR A 1 108 ? 3.302 -3.387 -22.831 1.00 92.25 108 THR A CA 1
ATOM 882 C C . THR A 1 108 ? 2.067 -4.292 -22.784 1.00 92.25 108 THR A C 1
ATOM 884 O O . THR A 1 108 ? 1.082 -3.998 -22.099 1.00 92.25 108 THR A O 1
ATOM 887 N N . VAL A 1 109 ? 2.137 -5.413 -23.511 1.00 92.44 109 VAL A N 1
ATOM 888 C CA . VAL A 1 109 ? 1.092 -6.442 -23.553 1.00 92.44 109 VAL A CA 1
ATOM 889 C C . VAL A 1 109 ? 1.524 -7.651 -22.729 1.00 92.44 109 VAL A C 1
ATOM 891 O O . VAL A 1 109 ? 2.530 -8.297 -23.015 1.00 92.44 109 VAL A O 1
ATOM 894 N N . TYR A 1 110 ? 0.722 -7.991 -21.729 1.00 89.56 110 TYR A N 1
ATOM 895 C CA . TYR A 1 110 ? 0.911 -9.119 -20.831 1.00 89.56 110 TYR A CA 1
ATOM 896 C C . TYR A 1 110 ? 0.007 -10.286 -21.224 1.00 89.56 110 TYR A C 1
ATOM 898 O O . TYR A 1 110 ? -1.184 -10.114 -21.496 1.00 89.56 110 TYR A O 1
ATOM 906 N N . PHE A 1 111 ? 0.575 -11.495 -21.234 1.00 89.69 111 PHE A N 1
ATOM 907 C CA . PHE A 1 111 ? -0.129 -12.740 -21.580 1.00 89.69 111 PHE A CA 1
ATOM 908 C C . PHE A 1 111 ? -0.865 -12.692 -22.933 1.00 89.69 111 PHE A C 1
ATOM 910 O O . PHE A 1 111 ? -1.855 -13.386 -23.130 1.00 89.69 111 PHE A O 1
ATOM 917 N N . GLY A 1 112 ? -0.397 -11.852 -23.865 1.00 89.50 112 GLY A N 1
ATOM 918 C CA . GLY A 1 112 ? -0.981 -11.687 -25.199 1.00 89.50 112 GLY A CA 1
ATOM 919 C C . GLY A 1 112 ? -2.321 -10.942 -25.251 1.00 89.50 112 GLY A C 1
ATOM 920 O O . GLY A 1 112 ? -2.823 -10.717 -26.348 1.00 89.50 112 GLY A O 1
ATOM 921 N N . THR A 1 113 ? -2.901 -10.547 -24.112 1.00 90.25 113 THR A N 1
ATOM 922 C CA . THR A 1 113 ? -4.259 -9.967 -24.065 1.00 90.25 113 THR A CA 1
ATOM 923 C C . THR A 1 113 ? -4.408 -8.754 -23.156 1.00 90.25 113 THR A C 1
ATOM 925 O O . THR A 1 113 ? -5.255 -7.905 -23.419 1.00 90.25 113 THR A O 1
ATOM 928 N N . TYR A 1 114 ? -3.643 -8.668 -22.068 1.00 88.00 114 TYR A N 1
ATOM 929 C CA . TYR A 1 114 ? -3.807 -7.618 -21.064 1.00 88.00 114 TYR A CA 1
ATOM 930 C C . TYR A 1 114 ? -2.805 -6.492 -21.284 1.00 88.00 114 TYR A C 1
ATOM 932 O O . TYR A 1 114 ? -1.689 -6.721 -21.726 1.00 88.00 114 TYR A O 1
ATOM 940 N N . ASN A 1 115 ? -3.178 -5.275 -20.926 1.00 91.12 115 ASN A N 1
ATOM 941 C CA . ASN A 1 115 ? -2.314 -4.097 -20.963 1.00 91.12 115 ASN A CA 1
ATOM 942 C C . ASN A 1 115 ? -2.487 -3.284 -19.671 1.00 91.12 115 ASN A C 1
ATOM 944 O O . ASN A 1 115 ? -3.269 -3.654 -18.789 1.00 91.12 115 ASN A O 1
ATOM 948 N N . VAL A 1 116 ? -1.799 -2.147 -19.570 1.00 89.69 116 VAL A N 1
ATOM 949 C CA . VAL A 1 116 ? -1.881 -1.263 -18.396 1.00 89.69 116 VAL A CA 1
ATOM 950 C C . VAL A 1 116 ? -3.317 -0.842 -18.047 1.00 89.69 116 VAL A C 1
ATOM 952 O O . VAL A 1 116 ? -3.651 -0.725 -16.870 1.00 89.69 116 VAL A O 1
ATOM 955 N N . THR A 1 117 ? -4.199 -0.674 -19.040 1.00 89.19 117 THR A N 1
ATOM 956 C CA . THR A 1 117 ? -5.593 -0.247 -18.826 1.00 89.19 117 THR A CA 1
ATOM 957 C C . THR A 1 117 ? -6.524 -1.389 -18.422 1.00 89.19 117 THR A C 1
ATOM 959 O O . THR A 1 117 ? -7.644 -1.146 -17.978 1.00 89.19 117 THR A O 1
ATOM 962 N N . SER A 1 118 ? -6.059 -2.639 -18.492 1.00 88.19 118 SER A N 1
ATOM 963 C CA . SER A 1 118 ? -6.816 -3.826 -18.069 1.00 88.19 118 SER A CA 1
ATOM 964 C C . SER A 1 118 ? -6.939 -3.960 -16.544 1.00 88.19 118 SER A C 1
ATOM 966 O O . SER A 1 118 ? -7.563 -4.906 -16.050 1.00 88.19 118 SER A O 1
ATOM 968 N N . ARG A 1 119 ? -6.304 -3.065 -15.777 1.00 85.06 119 ARG A N 1
ATOM 969 C CA . ARG A 1 119 ? -6.301 -3.044 -14.311 1.00 85.06 119 ARG A CA 1
ATOM 970 C C . ARG A 1 119 ? -6.537 -1.618 -13.821 1.00 85.06 119 ARG A C 1
ATOM 972 O O . ARG A 1 119 ? -6.048 -0.655 -14.401 1.00 85.06 119 ARG A O 1
ATOM 979 N N . THR A 1 120 ? -7.255 -1.475 -12.712 1.00 89.69 120 THR A N 1
ATOM 980 C CA . THR A 1 120 ? -7.385 -0.176 -12.041 1.00 89.69 120 THR A CA 1
ATOM 981 C C . THR A 1 120 ? -6.026 0.262 -11.483 1.00 89.69 120 THR A C 1
ATOM 983 O O . THR A 1 120 ? -5.345 -0.562 -10.864 1.00 89.69 120 THR A O 1
ATOM 986 N N . PRO A 1 121 ? -5.632 1.539 -11.621 1.00 93.06 121 PRO A N 1
ATOM 987 C CA . PRO A 1 121 ? -4.252 1.957 -11.378 1.00 93.06 121 PRO A CA 1
ATOM 988 C C . PRO A 1 121 ? -3.895 2.072 -9.893 1.00 93.06 121 PRO A C 1
ATOM 990 O O . PRO A 1 121 ? -2.720 2.031 -9.555 1.00 93.06 121 PRO A O 1
ATOM 993 N N . LEU A 1 122 ? -4.885 2.195 -9.001 1.00 94.25 122 LEU A N 1
ATOM 994 C CA . LEU A 1 122 ? -4.682 2.592 -7.605 1.00 94.25 122 LEU A CA 1
ATOM 995 C C . LEU A 1 122 ? -3.678 1.708 -6.850 1.00 94.25 122 LEU A C 1
ATOM 997 O O . LEU A 1 122 ? -2.772 2.221 -6.208 1.00 94.25 122 LEU A O 1
ATOM 1001 N N . PHE A 1 123 ? -3.802 0.385 -6.967 1.00 93.88 123 PHE A N 1
ATOM 1002 C CA . PHE A 1 123 ? -2.883 -0.547 -6.310 1.00 93.88 123 PHE A CA 1
ATOM 1003 C C . PHE A 1 123 ? -1.451 -0.421 -6.837 1.00 93.88 123 PHE A C 1
ATOM 1005 O O . PHE A 1 123 ? -0.499 -0.400 -6.065 1.00 93.88 123 PHE A O 1
ATOM 1012 N N . ASN A 1 124 ? -1.305 -0.282 -8.154 1.00 94.62 124 ASN A N 1
ATOM 1013 C CA . ASN A 1 124 ? 0.003 -0.163 -8.782 1.00 94.62 124 ASN A CA 1
ATOM 1014 C C . ASN A 1 124 ? 0.646 1.186 -8.447 1.00 94.62 124 ASN A C 1
ATOM 1016 O O . ASN A 1 124 ? 1.816 1.205 -8.107 1.00 94.62 124 ASN A O 1
ATOM 1020 N N . LEU A 1 125 ? -0.119 2.283 -8.447 1.00 95.62 125 LEU A N 1
ATOM 1021 C CA . LEU A 1 125 ? 0.329 3.614 -8.022 1.00 95.62 125 LEU A CA 1
ATOM 1022 C C . LEU A 1 125 ? 0.789 3.631 -6.561 1.00 95.62 125 LEU A C 1
ATOM 1024 O O . LEU A 1 125 ? 1.836 4.201 -6.248 1.00 95.62 125 LEU A O 1
ATOM 1028 N N . PHE A 1 126 ? 0.029 2.980 -5.677 1.00 95.62 126 PHE A N 1
ATOM 1029 C CA . PHE A 1 126 ? 0.427 2.768 -4.290 1.00 95.62 126 PHE A CA 1
ATOM 1030 C C . PHE A 1 126 ? 1.784 2.056 -4.219 1.00 95.62 126 PHE A C 1
ATOM 1032 O O . PHE A 1 126 ? 2.696 2.543 -3.558 1.00 95.62 126 PHE A O 1
ATOM 1039 N N . SER A 1 127 ? 1.965 0.955 -4.950 1.00 94.88 127 SER A N 1
ATOM 1040 C CA . SER A 1 127 ? 3.246 0.244 -5.005 1.00 94.88 127 SER A CA 1
ATOM 1041 C C . SER A 1 127 ? 4.381 1.078 -5.614 1.00 94.88 127 SER A C 1
ATOM 1043 O O . SER A 1 127 ? 5.492 1.065 -5.081 1.00 94.88 127 SER A O 1
ATOM 1045 N N . SER A 1 128 ? 4.121 1.849 -6.675 1.00 95.62 128 SER A N 1
ATOM 1046 C CA . SER A 1 128 ? 5.101 2.737 -7.317 1.00 95.62 128 SER A CA 1
ATOM 1047 C C . SER A 1 128 ? 5.674 3.755 -6.339 1.00 95.62 128 SER A C 1
ATOM 1049 O O . SER A 1 128 ? 6.876 4.010 -6.367 1.00 95.62 128 SER A O 1
ATOM 1051 N N . TYR A 1 129 ? 4.844 4.292 -5.438 1.00 96.19 129 TYR A N 1
ATOM 1052 C CA . TYR A 1 129 ? 5.295 5.211 -4.393 1.00 96.19 129 TYR A CA 1
ATOM 1053 C C . TYR A 1 129 ? 6.439 4.611 -3.565 1.00 96.19 129 TYR A C 1
ATOM 1055 O O . TYR A 1 129 ? 7.479 5.244 -3.377 1.00 96.19 129 TYR A O 1
ATOM 1063 N N . TYR A 1 130 ? 6.274 3.372 -3.094 1.00 95.62 130 TYR A N 1
ATOM 1064 C CA . TYR A 1 130 ? 7.286 2.713 -2.268 1.00 95.62 130 TYR A CA 1
ATOM 1065 C C . TYR A 1 130 ? 8.497 2.243 -3.069 1.00 95.62 130 TYR A C 1
ATOM 1067 O O . TYR A 1 130 ? 9.617 2.340 -2.568 1.00 95.62 130 TYR A O 1
ATOM 1075 N N . LEU A 1 131 ? 8.295 1.783 -4.305 1.00 95.56 131 LEU A N 1
ATOM 1076 C CA . LEU A 1 131 ? 9.392 1.419 -5.204 1.00 95.56 131 LEU A CA 1
ATOM 1077 C C . LEU A 1 131 ? 10.299 2.616 -5.502 1.00 95.56 131 LEU A C 1
ATOM 1079 O O . LEU A 1 131 ? 11.521 2.495 -5.468 1.00 95.56 131 LEU A O 1
ATOM 1083 N N . ALA A 1 132 ? 9.720 3.796 -5.723 1.00 95.06 132 ALA A N 1
ATOM 1084 C CA . ALA A 1 132 ? 10.505 5.011 -5.890 1.00 95.06 132 ALA A CA 1
ATOM 1085 C C . ALA A 1 132 ? 11.197 5.444 -4.591 1.00 95.06 132 ALA A C 1
ATOM 1087 O O . ALA A 1 132 ? 12.341 5.902 -4.623 1.00 95.06 132 ALA A O 1
ATOM 1088 N N . LEU A 1 133 ? 10.509 5.326 -3.450 1.00 94.56 133 LEU A N 1
ATOM 1089 C CA . LEU A 1 133 ? 11.004 5.805 -2.160 1.00 94.56 133 LEU A CA 1
ATOM 1090 C C . LEU A 1 133 ? 12.123 4.935 -1.579 1.00 94.56 133 LEU A C 1
ATOM 1092 O O . LEU A 1 133 ? 13.034 5.482 -0.954 1.00 94.56 133 LEU A O 1
ATOM 1096 N N . LEU A 1 134 ? 12.044 3.615 -1.732 1.00 93.81 134 LEU A N 1
ATOM 1097 C CA . LEU A 1 134 ? 12.958 2.657 -1.109 1.00 93.81 134 LEU A CA 1
ATOM 1098 C C . LEU A 1 134 ? 13.988 2.157 -2.122 1.00 93.81 134 LEU A C 1
ATOM 1100 O O . LEU A 1 134 ? 15.152 2.549 -2.051 1.00 93.81 134 LEU A O 1
ATOM 1104 N N . GLU A 1 135 ? 13.539 1.330 -3.062 1.00 92.06 135 GLU A N 1
ATOM 1105 C CA . GLU A 1 135 ? 14.325 0.741 -4.143 1.00 92.06 135 GLU A CA 1
ATOM 1106 C C . GLU A 1 135 ? 13.366 0.137 -5.181 1.00 92.06 135 GLU A C 1
ATOM 1108 O O . GLU A 1 135 ? 12.342 -0.445 -4.813 1.00 92.06 135 GLU A O 1
ATOM 1113 N N . ASN A 1 136 ? 13.709 0.223 -6.470 1.00 93.31 136 ASN A N 1
ATOM 1114 C CA . ASN A 1 136 ? 12.952 -0.441 -7.529 1.00 93.31 136 ASN A CA 1
ATOM 1115 C C . ASN A 1 136 ? 13.320 -1.932 -7.620 1.00 93.31 136 ASN A C 1
ATOM 1117 O O . ASN A 1 136 ? 14.003 -2.358 -8.551 1.00 93.31 136 ASN A O 1
ATOM 1121 N N . SER A 1 137 ? 12.894 -2.721 -6.636 1.00 92.25 137 SER A N 1
ATOM 1122 C CA . SER A 1 137 ? 13.123 -4.165 -6.608 1.00 92.25 137 SER A CA 1
ATOM 1123 C C . SER A 1 137 ? 11.837 -4.933 -6.320 1.00 92.25 137 SER A C 1
ATOM 1125 O O . SER A 1 137 ? 10.929 -4.459 -5.631 1.00 92.25 137 SER A O 1
ATOM 1127 N N . PHE A 1 138 ? 11.767 -6.163 -6.827 1.00 88.81 138 PHE A N 1
ATOM 1128 C CA . PHE A 1 138 ? 10.617 -7.032 -6.584 1.00 88.81 138 PHE A CA 1
ATOM 1129 C C . PHE A 1 138 ? 10.434 -7.346 -5.089 1.00 88.81 138 PHE A C 1
ATOM 1131 O O . PHE A 1 138 ? 9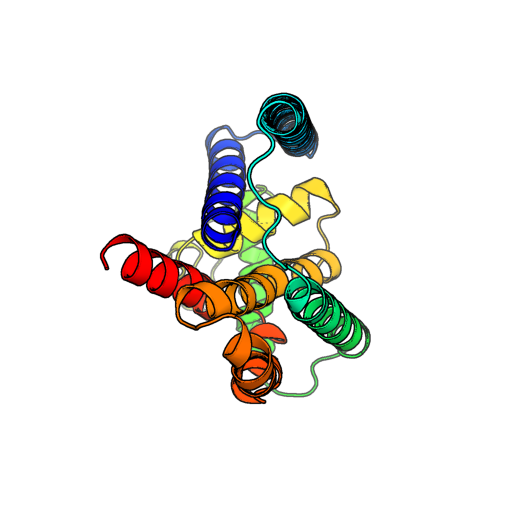.309 -7.454 -4.612 1.00 88.81 138 PHE A O 1
ATOM 1138 N N . ALA A 1 139 ? 11.528 -7.409 -4.323 1.00 88.75 139 ALA A N 1
ATOM 1139 C CA . ALA A 1 139 ? 11.481 -7.610 -2.876 1.00 88.75 139 ALA A CA 1
ATOM 1140 C C . ALA A 1 139 ? 10.773 -6.449 -2.153 1.00 88.75 139 ALA A C 1
ATOM 1142 O O . ALA A 1 139 ? 9.911 -6.677 -1.302 1.00 88.75 139 ALA A O 1
ATOM 1143 N N . VAL A 1 140 ? 11.075 -5.198 -2.524 1.00 91.38 140 VAL A N 1
ATOM 1144 C CA . VAL A 1 140 ? 10.366 -4.024 -1.988 1.00 91.38 140 VAL A CA 1
ATOM 1145 C C . VAL A 1 140 ? 8.894 -4.058 -2.383 1.00 91.38 140 VAL A C 1
ATOM 1147 O O . VAL A 1 140 ? 8.021 -3.810 -1.547 1.00 91.38 140 VAL A O 1
ATOM 1150 N N . TYR A 1 141 ? 8.595 -4.405 -3.633 1.00 91.56 141 TYR A N 1
ATOM 1151 C CA . TYR A 1 141 ? 7.218 -4.572 -4.087 1.00 91.56 141 TYR A CA 1
ATOM 1152 C C . TYR A 1 141 ? 6.458 -5.603 -3.237 1.00 91.56 141 TYR A C 1
ATOM 1154 O O . TYR A 1 141 ? 5.394 -5.298 -2.706 1.00 91.56 141 TYR A O 1
ATOM 1162 N N . GLN A 1 142 ? 7.033 -6.783 -3.016 1.00 88.38 142 GLN A N 1
ATOM 1163 C CA . GLN A 1 142 ? 6.452 -7.863 -2.216 1.00 88.38 142 GLN A CA 1
ATOM 1164 C C . GLN A 1 142 ? 6.145 -7.438 -0.773 1.00 88.38 142 GLN A C 1
ATOM 1166 O O . GLN A 1 142 ? 5.050 -7.691 -0.270 1.00 88.38 142 GLN A O 1
ATOM 1171 N N . ILE A 1 143 ? 7.073 -6.734 -0.123 1.00 89.25 143 ILE A N 1
ATOM 1172 C CA . ILE A 1 143 ? 6.905 -6.242 1.255 1.00 89.25 143 ILE A CA 1
ATOM 1173 C C . ILE A 1 143 ? 5.868 -5.115 1.343 1.00 89.25 143 ILE A C 1
ATOM 1175 O O . ILE A 1 143 ? 5.163 -4.978 2.341 1.00 89.25 143 ILE A O 1
ATOM 1179 N N . THR A 1 144 ? 5.765 -4.273 0.324 1.00 90.25 144 THR A N 1
ATOM 1180 C CA . THR A 1 144 ? 4.850 -3.120 0.355 1.00 90.25 144 THR A CA 1
ATOM 1181 C C . THR A 1 144 ? 3.433 -3.523 -0.031 1.00 90.25 144 THR A C 1
ATOM 1183 O O . THR A 1 144 ? 2.459 -3.009 0.518 1.00 90.25 144 THR A O 1
ATOM 1186 N N . ALA A 1 145 ? 3.299 -4.518 -0.901 1.00 90.06 145 ALA A N 1
ATOM 1187 C CA . ALA A 1 145 ? 2.025 -4.987 -1.412 1.00 90.06 145 ALA A CA 1
ATOM 1188 C C . ALA A 1 145 ? 1.186 -5.779 -0.382 1.00 90.06 145 ALA A C 1
ATOM 1190 O O . ALA A 1 145 ? -0.014 -5.956 -0.591 1.00 90.06 145 ALA A O 1
ATOM 1191 N N . ILE A 1 146 ? 1.765 -6.173 0.764 1.00 90.88 146 ILE A N 1
ATOM 1192 C CA . ILE A 1 146 ? 1.019 -6.747 1.904 1.00 90.88 146 ILE A CA 1
ATOM 1193 C C . ILE A 1 146 ? 0.364 -5.691 2.814 1.00 90.88 146 ILE A C 1
ATOM 1195 O O . ILE A 1 146 ? -0.522 -6.027 3.603 1.00 90.88 146 ILE A O 1
ATOM 1199 N N . LEU A 1 147 ? 0.763 -4.415 2.719 1.00 91.25 147 LEU A N 1
ATOM 1200 C CA . LEU A 1 147 ? 0.262 -3.342 3.591 1.00 91.25 147 LEU A CA 1
ATOM 1201 C C . LEU A 1 147 ? -1.266 -3.160 3.535 1.00 91.25 147 LEU A C 1
ATOM 1203 O O . LEU A 1 147 ? -1.867 -3.036 4.605 1.00 91.25 147 LEU A O 1
ATOM 1207 N N . PRO A 1 148 ? -1.939 -3.216 2.363 1.00 92.00 148 PRO A N 1
ATOM 1208 C CA . PRO A 1 148 ? -3.401 -3.181 2.305 1.00 92.00 148 PRO A CA 1
ATOM 1209 C C . PRO A 1 148 ? -4.067 -4.270 3.156 1.00 92.00 148 PRO A C 1
ATOM 1211 O O . PRO A 1 148 ? -5.112 -4.028 3.755 1.00 92.00 148 PRO A O 1
ATOM 1214 N N . GLY A 1 149 ? -3.444 -5.447 3.266 1.00 90.88 149 GLY A N 1
ATOM 1215 C CA . GLY A 1 149 ? -3.923 -6.539 4.113 1.00 90.88 149 GLY A CA 1
ATOM 1216 C C . GLY A 1 149 ? -3.860 -6.215 5.603 1.00 90.88 149 GLY A C 1
ATOM 1217 O O . GLY A 1 149 ? -4.802 -6.496 6.340 1.00 90.88 149 GLY A O 1
ATOM 1218 N N . VAL A 1 150 ? -2.794 -5.545 6.045 1.00 89.94 150 VAL A N 1
ATOM 1219 C CA . VAL A 1 150 ? -2.693 -5.047 7.425 1.00 89.94 150 VAL A CA 1
ATOM 1220 C C . VAL A 1 150 ? -3.764 -3.990 7.687 1.00 89.94 150 VAL A C 1
ATOM 1222 O O . VAL A 1 150 ? -4.480 -4.081 8.685 1.00 89.94 150 VAL A O 1
ATOM 1225 N N . PHE A 1 151 ? -3.945 -3.031 6.774 1.00 89.88 151 PHE A N 1
ATOM 1226 C CA . PHE A 1 151 ? -4.982 -2.003 6.904 1.00 89.88 151 PHE A CA 1
ATOM 1227 C C . PHE A 1 151 ? -6.398 -2.580 6.935 1.00 89.88 151 PHE A C 1
ATOM 1229 O O . PHE A 1 151 ? -7.231 -2.083 7.690 1.00 89.88 151 PHE A O 1
ATOM 1236 N N . LEU A 1 152 ? -6.662 -3.657 6.193 1.00 90.69 152 LEU A N 1
ATOM 1237 C CA . LEU A 1 152 ? -7.941 -4.358 6.257 1.00 90.69 152 LEU A CA 1
ATOM 1238 C C . LEU A 1 152 ? -8.241 -4.858 7.677 1.00 90.69 152 LEU A C 1
ATOM 1240 O O . LEU A 1 152 ? -9.352 -4.674 8.170 1.00 90.69 152 LEU A O 1
ATOM 1244 N N . THR A 1 153 ? -7.249 -5.416 8.376 1.00 89.88 153 THR A N 1
ATOM 1245 C CA . THR A 1 153 ? -7.439 -5.855 9.771 1.00 89.88 153 THR A CA 1
ATOM 1246 C C . THR A 1 153 ? -7.639 -4.688 10.741 1.00 89.88 153 THR A C 1
ATOM 1248 O O . THR A 1 153 ? -8.358 -4.822 11.731 1.00 89.88 153 THR A O 1
ATOM 1251 N N . LEU A 1 154 ? -7.079 -3.513 10.434 1.00 89.81 154 LEU A N 1
ATOM 1252 C CA . LEU A 1 154 ? -7.284 -2.293 11.219 1.00 89.81 154 LEU A CA 1
ATOM 1253 C C . LEU A 1 154 ? -8.707 -1.728 11.093 1.00 89.81 154 LEU A C 1
ATOM 1255 O O . LEU A 1 154 ? -9.065 -0.878 11.903 1.00 89.81 154 LEU A O 1
ATOM 1259 N N . LEU A 1 155 ? -9.519 -2.186 10.130 1.00 90.19 155 LEU A N 1
ATOM 1260 C CA . LEU A 1 155 ? -10.933 -1.808 10.008 1.00 90.19 155 LEU A CA 1
ATOM 1261 C C . LEU A 1 155 ? -11.849 -2.590 10.961 1.00 90.19 155 LEU A C 1
ATOM 1263 O O . LEU A 1 155 ? -12.953 -2.133 11.229 1.00 90.19 155 LEU A O 1
ATOM 1267 N N . ILE A 1 156 ? -11.408 -3.726 11.516 1.00 89.81 156 ILE A N 1
ATOM 1268 C CA . ILE A 1 156 ? -12.217 -4.569 12.420 1.00 89.81 156 ILE A CA 1
ATOM 1269 C C . ILE A 1 156 ? -12.819 -3.776 13.602 1.00 89.81 156 ILE A C 1
ATOM 1271 O O . ILE A 1 156 ? -14.016 -3.923 13.857 1.00 89.81 156 ILE A O 1
ATOM 1275 N N . PRO A 1 157 ? -12.065 -2.902 14.299 1.00 88.06 157 PRO A N 1
ATOM 1276 C CA . PRO A 1 157 ? -12.596 -2.093 15.396 1.00 88.06 157 PRO A CA 1
ATOM 1277 C C . PRO A 1 157 ? -13.688 -1.101 14.989 1.00 88.06 157 PRO A C 1
ATOM 1279 O O . PRO A 1 157 ? -14.426 -0.659 15.858 1.00 88.06 157 PRO A O 1
ATOM 1282 N N . LEU A 1 158 ? -13.808 -0.742 13.702 1.00 86.88 158 LEU A N 1
ATOM 1283 C CA . LEU A 1 158 ? -14.879 0.153 13.246 1.00 86.88 158 LEU A CA 1
ATOM 1284 C C . LEU A 1 158 ? -16.261 -0.504 13.340 1.00 86.88 158 LEU A C 1
ATOM 1286 O O . LEU A 1 158 ? -17.264 0.186 13.471 1.00 86.88 158 LEU A O 1
ATOM 1290 N N . PHE A 1 159 ? -16.318 -1.835 13.271 1.00 88.38 159 PHE A N 1
ATOM 1291 C CA . PHE A 1 159 ? -17.574 -2.582 13.202 1.00 88.38 159 PHE A CA 1
ATOM 1292 C C . PHE A 1 159 ? -17.911 -3.317 14.502 1.00 88.38 159 PHE A C 1
ATOM 1294 O O . PHE A 1 159 ? -18.967 -3.940 14.596 1.00 88.38 159 PHE A O 1
ATOM 1301 N N . LEU A 1 160 ? -17.021 -3.291 15.499 1.00 89.62 160 LEU A N 1
ATOM 1302 C CA . LEU A 1 160 ? -17.127 -4.121 16.696 1.00 89.62 160 LEU A CA 1
ATOM 1303 C C . LEU A 1 160 ? -16.797 -3.353 17.972 1.00 89.62 160 LEU A C 1
ATOM 1305 O O . LEU A 1 160 ? -15.972 -2.447 17.998 1.00 89.62 160 LEU A O 1
ATOM 1309 N N . ARG A 1 161 ? -17.393 -3.800 19.082 1.00 86.38 161 ARG A N 1
ATOM 1310 C CA . ARG A 1 161 ? -17.037 -3.318 20.423 1.00 86.38 161 ARG A CA 1
ATOM 1311 C C . ARG A 1 161 ? -15.595 -3.717 20.775 1.00 86.38 161 ARG A C 1
ATOM 1313 O O . ARG A 1 161 ? -15.195 -4.831 20.424 1.00 86.38 161 ARG A O 1
ATOM 1320 N N . PRO A 1 162 ? -14.851 -2.911 21.561 1.00 85.81 162 PRO A N 1
ATOM 1321 C CA . PRO A 1 162 ? -13.452 -3.190 21.897 1.00 85.81 162 PRO A CA 1
ATOM 1322 C C . PRO A 1 162 ? -13.170 -4.586 22.468 1.00 85.81 162 PRO A C 1
ATOM 1324 O O . PRO A 1 162 ? -12.149 -5.192 22.150 1.00 85.81 162 PRO A O 1
ATOM 1327 N N . SER A 1 163 ? -14.092 -5.132 23.265 1.00 86.69 163 SER A N 1
ATOM 1328 C CA . SER A 1 163 ? -13.976 -6.471 23.857 1.00 86.69 163 SER A CA 1
ATOM 1329 C C . SER A 1 163 ? -14.044 -7.615 22.840 1.00 86.69 163 SER A C 1
ATOM 1331 O O . SER A 1 163 ? -13.529 -8.697 23.111 1.00 86.69 163 SER A O 1
ATOM 1333 N N . LEU A 1 164 ? -14.654 -7.389 21.674 1.00 91.25 164 LEU A N 1
ATOM 1334 C CA . LEU A 1 164 ? -14.818 -8.390 20.616 1.00 91.25 164 LEU A CA 1
ATOM 1335 C C . LEU A 1 164 ? -13.709 -8.323 19.561 1.00 91.25 164 LEU A C 1
ATOM 1337 O O . LEU A 1 164 ? -13.581 -9.254 18.767 1.00 91.25 164 LEU A O 1
ATOM 1341 N N . ILE A 1 165 ? -12.889 -7.262 19.560 1.00 91.25 165 ILE A N 1
ATOM 1342 C CA . ILE A 1 165 ? -11.826 -7.074 18.563 1.00 91.25 165 ILE A CA 1
ATOM 1343 C C . ILE A 1 165 ? -10.871 -8.271 18.533 1.00 91.25 165 ILE A C 1
ATOM 1345 O O . ILE A 1 165 ? -10.684 -8.807 17.445 1.00 91.25 165 ILE A O 1
ATOM 1349 N N . PRO A 1 166 ? -10.291 -8.753 19.655 1.00 90.75 166 PRO A N 1
ATOM 1350 C CA . PRO A 1 166 ? -9.354 -9.875 19.587 1.00 90.75 166 PRO A CA 1
ATOM 1351 C C . PRO A 1 166 ? -10.014 -11.145 19.040 1.00 90.75 166 PRO A C 1
ATOM 1353 O O . PRO A 1 166 ? -9.415 -11.844 18.228 1.00 90.75 166 PRO A O 1
ATOM 1356 N N . LEU A 1 167 ? -11.268 -11.402 19.433 1.00 91.69 167 LEU A N 1
ATOM 1357 C CA . LEU A 1 167 ? -12.026 -12.578 19.005 1.00 91.69 167 LEU A CA 1
ATOM 1358 C C . LEU A 1 167 ? -12.295 -12.576 17.496 1.00 91.69 167 LEU A C 1
ATOM 1360 O O . LEU A 1 167 ? -12.228 -13.630 16.873 1.00 91.69 167 LEU A O 1
ATOM 1364 N N . ALA A 1 168 ? -12.568 -11.412 16.906 1.00 92.19 168 ALA A N 1
ATOM 1365 C CA . ALA A 1 168 ? -12.753 -11.272 15.463 1.00 92.19 168 ALA A CA 1
ATOM 1366 C C . ALA A 1 168 ? -11.427 -11.163 14.694 1.00 92.19 168 ALA A C 1
ATOM 1368 O O . ALA A 1 168 ? -11.336 -11.612 13.553 1.00 92.19 168 ALA A O 1
ATOM 1369 N N . PHE A 1 169 ? -10.386 -10.598 15.309 1.00 92.38 169 PHE A N 1
ATOM 1370 C CA . PHE A 1 169 ? -9.095 -10.375 14.667 1.00 92.38 169 PHE A CA 1
ATOM 1371 C C . PHE A 1 169 ? -8.440 -11.685 14.237 1.00 92.38 169 PHE A C 1
ATOM 1373 O O . PHE A 1 169 ? -8.069 -11.820 13.075 1.00 92.38 169 PHE A O 1
ATOM 1380 N N . PHE A 1 170 ? -8.322 -12.659 15.144 1.00 89.88 170 PHE A N 1
ATOM 1381 C CA . PHE A 1 170 ? -7.658 -13.931 14.844 1.00 89.88 170 PHE A CA 1
ATOM 1382 C C . PHE A 1 170 ? -8.265 -14.696 13.657 1.00 89.88 170 PHE A C 1
ATOM 1384 O O . PHE A 1 170 ? -7.508 -15.016 12.739 1.00 89.88 170 PHE A O 1
ATOM 1391 N N . PRO A 1 171 ? -9.582 -14.976 13.605 1.00 90.69 171 PRO A N 1
ATOM 1392 C CA . PRO A 1 171 ? -10.162 -15.713 12.488 1.00 90.69 171 PRO A CA 1
ATOM 1393 C C . PRO A 1 171 ? -10.075 -14.942 11.170 1.00 90.69 171 PRO A C 1
ATOM 1395 O O . PRO A 1 171 ? -9.925 -15.571 10.130 1.00 90.69 171 PRO A O 1
ATOM 1398 N N . VAL A 1 172 ? -10.127 -13.604 11.187 1.00 89.94 172 VAL A N 1
ATOM 1399 C CA . VAL A 1 172 ? -9.965 -12.801 9.966 1.00 89.94 172 VAL A CA 1
ATOM 1400 C C . VAL A 1 172 ? -8.509 -12.829 9.500 1.00 89.94 172 VAL A C 1
ATOM 1402 O O . VAL A 1 172 ? -8.235 -13.302 8.395 1.00 89.94 172 VAL A O 1
ATOM 1405 N N . ALA A 1 173 ? -7.586 -12.371 10.351 1.00 88.69 173 ALA A N 1
ATOM 1406 C CA . ALA A 1 173 ? -6.169 -12.202 10.034 1.00 88.69 173 ALA A CA 1
ATOM 1407 C C . ALA A 1 173 ? -5.496 -13.530 9.658 1.00 88.69 173 ALA A C 1
ATOM 1409 O O . ALA A 1 173 ? -4.774 -13.595 8.669 1.00 88.69 173 ALA A O 1
ATOM 1410 N N . PHE A 1 174 ? -5.789 -14.604 10.395 1.00 86.00 174 PHE A N 1
ATOM 1411 C CA . PHE A 1 174 ? -5.196 -15.925 10.172 1.00 86.00 174 PHE A CA 1
ATOM 1412 C C . PHE A 1 174 ? -6.103 -16.869 9.376 1.00 86.00 174 PHE A C 1
ATOM 1414 O O . PHE A 1 174 ? -5.845 -18.073 9.331 1.00 86.00 174 PHE A O 1
ATOM 1421 N N . SER A 1 175 ? -7.148 -16.358 8.710 1.00 90.19 175 SER A N 1
ATOM 1422 C CA . SER A 1 175 ? -7.865 -17.190 7.742 1.00 90.19 175 SER A CA 1
ATOM 1423 C C . SER A 1 175 ? -6.907 -17.590 6.610 1.00 90.19 175 SER A C 1
ATOM 1425 O O . SER A 1 175 ? -6.196 -16.729 6.072 1.00 90.19 175 SER A O 1
ATOM 1427 N N . PRO A 1 176 ? -6.890 -18.872 6.193 1.00 86.12 176 PRO A N 1
ATOM 1428 C CA . PRO A 1 176 ? -6.065 -19.314 5.071 1.00 86.12 176 PRO A CA 1
ATOM 1429 C C . PRO A 1 176 ? -6.358 -18.532 3.789 1.00 86.12 176 PRO A C 1
ATOM 1431 O O . PRO A 1 176 ? -5.449 -18.232 3.021 1.00 86.12 176 PRO A O 1
ATOM 1434 N N . TYR A 1 177 ? -7.625 -18.154 3.591 1.00 86.81 177 TYR A N 1
ATOM 1435 C CA . TYR A 1 177 ? -8.057 -17.357 2.450 1.00 86.81 177 TYR A CA 1
ATOM 1436 C C . TYR A 1 177 ? -7.428 -15.960 2.451 1.00 86.81 177 TYR A C 1
ATOM 1438 O O . TYR A 1 177 ? -6.797 -15.584 1.466 1.00 86.81 177 TYR A O 1
ATOM 1446 N N . LEU A 1 178 ? -7.542 -15.198 3.549 1.00 86.81 178 LEU A N 1
ATOM 1447 C CA . LEU A 1 178 ? -6.960 -13.855 3.602 1.00 86.81 178 LEU A CA 1
ATOM 1448 C C . LEU A 1 178 ? -5.432 -13.908 3.541 1.00 86.81 178 LEU A C 1
ATOM 1450 O O . LEU A 1 178 ? -4.828 -13.129 2.809 1.00 86.81 178 LEU A O 1
ATOM 1454 N N . SER A 1 179 ? -4.822 -14.856 4.256 1.00 83.12 179 SER A N 1
ATOM 1455 C CA . SER A 1 179 ? -3.370 -15.050 4.233 1.00 83.12 179 SER A CA 1
ATOM 1456 C C . SER A 1 179 ? -2.885 -15.314 2.808 1.00 83.12 179 SER A C 1
ATOM 1458 O O . SER A 1 179 ? -1.974 -14.639 2.347 1.00 83.12 179 SER A O 1
ATOM 1460 N N . ASN A 1 180 ? -3.556 -16.195 2.057 1.00 83.00 180 ASN A N 1
ATOM 1461 C CA . ASN A 1 180 ? -3.238 -16.440 0.650 1.00 83.00 180 ASN A CA 1
ATOM 1462 C C . ASN A 1 180 ? -3.387 -15.171 -0.214 1.00 83.00 180 ASN A C 1
ATOM 1464 O O . ASN A 1 180 ? -2.466 -14.826 -0.948 1.00 83.00 180 ASN A O 1
ATOM 1468 N N . MET A 1 181 ? -4.493 -14.434 -0.084 1.00 85.00 181 MET A N 1
ATOM 1469 C CA . MET A 1 181 ? -4.733 -13.201 -0.854 1.00 85.00 181 MET A CA 1
ATOM 1470 C C . MET A 1 181 ? -3.726 -12.079 -0.557 1.00 85.00 181 MET A C 1
ATOM 1472 O O . MET A 1 181 ? -3.496 -11.221 -1.406 1.00 85.00 181 MET A O 1
ATOM 1476 N N . ILE A 1 182 ? -3.148 -12.058 0.646 1.00 86.38 182 ILE A N 1
ATOM 1477 C CA . ILE A 1 182 ? -2.108 -11.097 1.023 1.00 86.38 182 ILE A CA 1
ATOM 1478 C C . ILE A 1 182 ? -0.731 -11.585 0.560 1.00 86.38 182 ILE A C 1
ATOM 1480 O O . ILE A 1 182 ? 0.055 -10.786 0.056 1.00 86.38 182 ILE A O 1
ATOM 1484 N N . THR A 1 183 ? -0.431 -12.881 0.705 1.00 80.25 183 THR A N 1
ATOM 1485 C CA . THR A 1 183 ? 0.856 -13.463 0.295 1.00 80.25 183 THR A CA 1
ATOM 1486 C C . THR A 1 183 ? 1.094 -13.346 -1.204 1.00 80.25 183 THR A C 1
ATOM 1488 O O . THR A 1 183 ? 2.237 -13.129 -1.594 1.00 80.25 183 THR A O 1
ATOM 1491 N N . TYR A 1 184 ? 0.029 -13.436 -2.008 1.00 78.38 184 TYR A N 1
ATOM 1492 C CA . TYR A 1 184 ? 0.026 -13.190 -3.450 1.00 78.38 184 TYR A CA 1
ATOM 1493 C C . TYR A 1 184 ? -0.705 -11.874 -3.735 1.00 78.38 184 TYR A C 1
ATOM 1495 O O . TYR A 1 184 ? -1.919 -11.888 -3.958 1.00 78.38 184 TYR A O 1
ATOM 1503 N N . PRO A 1 185 ? -0.003 -10.729 -3.678 1.00 71.81 185 PRO A N 1
ATOM 1504 C CA . PRO A 1 185 ? -0.631 -9.429 -3.686 1.00 71.81 185 PRO A CA 1
ATOM 1505 C C . PRO A 1 185 ? -1.564 -9.219 -4.867 1.00 71.81 185 PRO A C 1
ATOM 1507 O O . PRO A 1 185 ? -1.170 -9.246 -6.033 1.00 71.81 185 PRO A O 1
ATOM 1510 N N . TRP A 1 186 ? -2.822 -8.967 -4.522 1.00 75.56 186 TRP A N 1
ATOM 1511 C CA . TRP A 1 186 ? -3.898 -8.780 -5.476 1.00 75.56 186 TRP A CA 1
ATOM 1512 C C . TRP A 1 186 ? -4.653 -7.486 -5.155 1.00 75.56 186 TRP A C 1
ATOM 1514 O O . TRP A 1 186 ? -4.971 -7.247 -3.983 1.00 75.56 186 TRP A O 1
ATOM 1524 N N . PRO A 1 187 ? -5.042 -6.667 -6.156 1.00 86.44 187 PRO A N 1
ATOM 1525 C CA . PRO A 1 187 ? -5.772 -5.420 -5.913 1.00 86.44 187 PRO A CA 1
ATOM 1526 C C . PRO A 1 187 ? -7.094 -5.602 -5.163 1.00 86.44 187 PRO A C 1
ATOM 1528 O O . PRO A 1 187 ? -7.627 -4.634 -4.625 1.00 86.44 187 PRO A O 1
ATOM 1531 N N . LYS A 1 188 ? -7.627 -6.831 -5.099 1.00 88.56 188 LYS A N 1
ATOM 1532 C CA . LYS A 1 188 ? -8.861 -7.151 -4.374 1.00 88.56 188 LYS A CA 1
ATOM 1533 C C . LYS A 1 188 ? -8.799 -6.753 -2.905 1.00 88.56 188 LYS A C 1
ATOM 1535 O O . LYS A 1 188 ? -9.774 -6.206 -2.411 1.00 88.56 188 LYS A O 1
ATOM 1540 N N . VAL A 1 189 ? -7.666 -6.963 -2.232 1.00 90.50 189 VAL A N 1
ATOM 1541 C CA . VAL A 1 189 ? -7.522 -6.599 -0.812 1.00 90.50 189 VAL A CA 1
ATOM 1542 C C . VAL A 1 189 ? -7.650 -5.086 -0.637 1.00 90.50 189 VAL A C 1
ATOM 1544 O O . VAL A 1 189 ? -8.391 -4.621 0.227 1.00 90.50 189 VAL A O 1
ATOM 1547 N N . LEU A 1 190 ? -6.995 -4.311 -1.508 1.00 92.06 190 LEU A N 1
ATOM 1548 C CA . LEU A 1 190 ? -7.111 -2.854 -1.507 1.00 92.06 190 LEU A CA 1
ATOM 1549 C C . LEU A 1 190 ? -8.546 -2.403 -1.819 1.00 92.06 190 LEU A C 1
ATOM 1551 O O . LEU A 1 190 ? -9.071 -1.519 -1.147 1.00 92.06 190 LEU A O 1
ATOM 1555 N N . ALA A 1 191 ? -9.209 -3.037 -2.789 1.00 92.62 191 ALA A N 1
ATOM 1556 C CA . ALA A 1 191 ? -10.612 -2.761 -3.089 1.00 92.62 191 ALA A CA 1
ATOM 1557 C C . ALA A 1 191 ? -11.518 -3.036 -1.877 1.00 92.62 191 ALA A C 1
ATOM 1559 O O . ALA A 1 191 ? -12.369 -2.210 -1.556 1.00 92.62 191 ALA A O 1
ATOM 1560 N N . THR A 1 192 ? -11.303 -4.141 -1.154 1.00 92.31 192 THR A N 1
ATOM 1561 C CA . THR A 1 192 ? -12.043 -4.454 0.077 1.00 92.31 192 THR A CA 1
ATOM 1562 C C . THR A 1 192 ? -11.856 -3.375 1.143 1.00 92.31 192 THR A C 1
ATOM 1564 O O . THR A 1 192 ? -12.841 -2.979 1.763 1.00 92.31 192 THR A O 1
ATOM 1567 N N . VAL A 1 193 ? -10.639 -2.843 1.321 1.00 92.56 193 VAL A N 1
ATOM 1568 C CA . VAL A 1 193 ? -10.389 -1.725 2.252 1.00 92.56 193 VAL A CA 1
ATOM 1569 C C . VAL A 1 193 ? -11.264 -0.518 1.909 1.00 92.56 193 VAL A C 1
ATOM 1571 O O . VAL A 1 193 ? -11.921 0.026 2.800 1.00 92.56 193 VAL A O 1
ATOM 1574 N N . TYR A 1 194 ? -11.320 -0.114 0.637 1.00 92.69 194 TYR A N 1
ATOM 1575 C CA . TYR A 1 194 ? -12.134 1.033 0.219 1.00 92.69 194 TYR A CA 1
ATOM 1576 C C . TYR A 1 194 ? -13.636 0.765 0.283 1.00 92.69 194 TYR A C 1
ATOM 1578 O O . TYR A 1 194 ? -14.376 1.654 0.695 1.00 92.69 194 TYR A O 1
ATOM 1586 N N . ILE A 1 195 ? -14.092 -0.445 -0.055 1.00 92.94 195 ILE A N 1
ATOM 1587 C CA . ILE A 1 195 ? -15.508 -0.823 0.066 1.00 92.94 195 ILE A CA 1
ATOM 1588 C C . ILE A 1 195 ? -15.954 -0.730 1.527 1.00 92.94 195 ILE A C 1
ATOM 1590 O O . ILE A 1 195 ? -16.940 -0.063 1.820 1.00 92.94 195 ILE A O 1
ATOM 1594 N N . LEU A 1 196 ? -15.215 -1.347 2.454 1.00 92.88 196 LEU A N 1
ATOM 1595 C CA . LEU A 1 196 ? -15.567 -1.330 3.877 1.00 92.88 196 LEU A CA 1
ATOM 1596 C C . LEU A 1 196 ? -15.485 0.079 4.474 1.00 92.88 196 LEU A C 1
ATOM 1598 O O . LEU A 1 196 ? -16.360 0.476 5.238 1.00 92.88 196 LEU A O 1
ATOM 1602 N N . THR A 1 197 ? -14.469 0.852 4.088 1.00 91.25 197 THR A N 1
ATOM 1603 C CA . THR A 1 197 ? -14.342 2.266 4.472 1.00 91.25 197 THR A CA 1
ATOM 1604 C C . THR A 1 197 ? -15.534 3.087 3.968 1.00 91.25 197 THR A C 1
ATOM 1606 O O . THR A 1 197 ? -16.084 3.894 4.717 1.00 91.25 197 THR A O 1
ATOM 1609 N N . GLY A 1 198 ? -15.957 2.869 2.721 1.00 90.00 198 GLY A N 1
ATOM 1610 C CA . GLY A 1 198 ? -17.107 3.539 2.117 1.00 90.00 198 GLY A CA 1
ATOM 1611 C C . GLY A 1 198 ? -18.425 3.170 2.793 1.00 90.00 198 GLY A C 1
ATOM 1612 O O . GLY A 1 198 ? -19.195 4.068 3.112 1.00 90.00 198 GLY A O 1
ATOM 1613 N N . ILE A 1 199 ? -18.649 1.882 3.085 1.00 90.88 199 ILE A 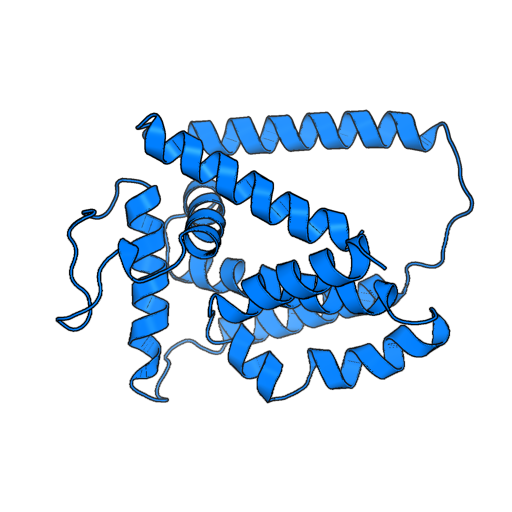N 1
ATOM 1614 C CA . ILE A 1 199 ? -19.823 1.415 3.843 1.00 90.88 199 ILE A CA 1
ATOM 1615 C C . ILE A 1 199 ? -19.877 2.111 5.203 1.00 90.88 199 ILE A C 1
ATOM 1617 O O . ILE A 1 199 ? -20.896 2.709 5.528 1.00 90.88 199 ILE A O 1
ATOM 1621 N N . TYR A 1 200 ? -18.769 2.093 5.950 1.00 88.38 200 TYR A N 1
ATOM 1622 C CA . TYR A 1 200 ? -18.700 2.717 7.271 1.00 88.38 200 TYR A CA 1
ATOM 1623 C C . TYR A 1 200 ? -18.953 4.230 7.232 1.00 88.38 200 TYR A C 1
ATOM 1625 O O . TYR A 1 200 ? -19.511 4.790 8.162 1.00 88.38 200 TYR A O 1
ATOM 1633 N N . SER A 1 201 ? -18.539 4.905 6.160 1.00 83.56 201 SER A N 1
ATOM 1634 C CA . SER A 1 201 ? -18.676 6.362 6.038 1.00 83.56 201 SER A CA 1
ATOM 1635 C C . SER A 1 201 ? -20.107 6.816 5.720 1.00 83.56 201 SER A C 1
ATOM 1637 O O . SER A 1 201 ? -20.394 8.007 5.814 1.00 83.56 201 SER A O 1
ATOM 1639 N N . VAL A 1 202 ? -20.984 5.895 5.307 1.00 82.38 202 VAL A N 1
ATOM 1640 C CA . VAL A 1 202 ? -22.396 6.167 4.978 1.00 82.38 202 VAL A CA 1
ATOM 1641 C C . VAL A 1 202 ? -23.348 5.679 6.083 1.00 82.38 202 VAL A C 1
ATOM 1643 O O . VAL A 1 202 ? -24.499 6.110 6.120 1.00 82.38 202 VAL A O 1
ATOM 1646 N N . SER A 1 203 ? -22.882 4.797 6.972 1.00 69.19 203 SER A N 1
ATOM 1647 C CA . SER A 1 203 ? -23.611 4.289 8.146 1.00 69.19 203 SER A CA 1
ATOM 1648 C C . SER A 1 203 ? -23.421 5.160 9.379 1.00 69.19 203 SER A C 1
ATOM 1650 O O . SER A 1 203 ? -24.438 5.423 10.056 1.00 69.19 203 SER A O 1
#

Foldseek 3Di:
DLLVLLVVLQVLLVQLQVCLVVVPAALVSLVVVVVVVVVVVVVVVVVCVVVDDDDDDPPLVVLLVVLLVVLLVVLVVPPDCPDDPLVQVLVVLLQLLVVSNVNHDQQDDGPNHDGNVNDDCSLSSSLNSQCRNPHSDVSSSQSSLLSLLSSLLVCQVLVDDPVCSVVVSCCSSPPPVSSVCSNRRDCVSSVSSVVSSVVSVVD

Secondary structure (DSSP, 8-state):
-HHHHHHHHHHHHHHHHHHHHTT--SHHHHHHHHHHHHHHHHHHHHHHTTS-------TTHHHHHHHHHHHHHHHHH-SS-TT-TTHHHHHHHHHHHHHTTTSS-TT--BTTTB-GGGS-SHHHHHHHHHHHHT-SSHHHHHHHHTHHHHHHHHTHHHHS-GGGHHHHHHHHHT-HHHHHHHHTT-HHHHHHHHHHHHHHHH-